Protein AF-A0AAE3IK76-F1 (afdb_monomer_lite)

Foldseek 3Di:
DEWEADPQRETDDPDLAQEAAQDAFADKYFYYNPDDPQFDWKWKWKAPPPPDIDIDTCVVRIDGDHNVNLHDFAKIKIKMFGWHDDPNDTHTDDMYPIDIHGHHYDPDCPDDDDVVNVVVVVVVVVVVVVVVVVVVVVVVVVVVVVVVVVVVVVVVVVVVVVVVVVVVVVVVVVVVVVVVVVVVVVVVVVVVVVVVVVVVVVVVVVVVVVVVVVVVVVVVVVVVVVVVVVVVVVVVVVVVVVVVVVVVVVVVVVVVVVVVVVVVVVVVVVVVVVVVVVVVVVVVVVVVVVVPQPPCNVVVVVVVVVVVVVVVVPDDDPVVVVVVVVVVVPDDDDDDDDDDDD

pLDDT: mean 87.4, std 14.73, range [37.44, 98.69]

Structure (mmCIF, N/CA/C/O backbone):
data_AF-A0AAE3IK76-F1
#
_entry.id   AF-A0AAE3IK76-F1
#
loop_
_atom_site.group_PDB
_atom_site.id
_atom_site.type_symbol
_atom_site.label_atom_id
_atom_site.label_alt_id
_atom_site.label_comp_id
_atom_site.label_asym_id
_atom_site.label_entity_id
_atom_site.label_seq_id
_atom_site.pdbx_PDB_ins_code
_atom_site.Cartn_x
_atom_site.Cartn_y
_atom_site.Cartn_z
_atom_site.occupancy
_atom_site.B_iso_or_equiv
_atom_site.auth_seq_id
_atom_site.auth_comp_id
_atom_site.auth_asym_id
_atom_site.auth_atom_id
_atom_site.pdbx_PDB_model_num
ATOM 1 N N . MET A 1 1 ? 68.542 2.984 -94.164 1.00 90.38 1 MET A N 1
ATOM 2 C CA . MET A 1 1 ? 69.023 3.982 -95.151 1.00 90.38 1 MET A CA 1
ATOM 3 C C . MET A 1 1 ? 70.347 4.507 -94.638 1.00 90.38 1 MET A C 1
ATOM 5 O O . MET A 1 1 ? 70.460 4.657 -93.435 1.00 90.38 1 MET A O 1
ATOM 9 N N . THR A 1 2 ? 71.310 4.791 -95.505 1.00 93.44 2 THR A N 1
ATOM 10 C CA . THR A 1 2 ? 72.560 5.481 -95.146 1.00 93.44 2 THR A CA 1
ATOM 11 C C . THR A 1 2 ? 72.605 6.877 -95.763 1.00 93.44 2 THR A C 1
ATOM 13 O O . THR A 1 2 ? 72.327 7.024 -96.963 1.00 93.44 2 THR A O 1
ATOM 16 N N . ILE A 1 3 ? 72.934 7.865 -94.932 1.00 95.69 3 ILE A N 1
ATOM 17 C CA . ILE A 1 3 ? 73.259 9.251 -95.273 1.00 95.69 3 ILE A CA 1
ATOM 18 C C . ILE A 1 3 ? 74.761 9.412 -95.045 1.00 95.69 3 ILE A C 1
ATOM 20 O O . ILE A 1 3 ? 75.224 9.238 -93.923 1.00 95.69 3 ILE A O 1
ATOM 24 N N . THR A 1 4 ? 75.521 9.745 -96.079 1.00 94.94 4 THR A N 1
ATOM 25 C CA . THR A 1 4 ? 76.975 9.906 -95.977 1.00 94.94 4 THR A CA 1
ATOM 26 C C . THR A 1 4 ? 77.345 11.351 -96.263 1.00 94.94 4 THR A C 1
ATOM 28 O O . THR A 1 4 ? 76.937 11.900 -97.286 1.00 94.94 4 THR A O 1
ATOM 31 N N . LEU A 1 5 ? 78.117 11.967 -95.371 1.00 94.50 5 LEU A N 1
ATOM 32 C CA . LEU A 1 5 ? 78.648 13.312 -95.552 1.00 94.50 5 LEU A CA 1
ATOM 33 C C . LEU A 1 5 ? 80.105 13.233 -96.012 1.00 94.50 5 LEU A C 1
ATOM 35 O O . LEU A 1 5 ? 80.897 12.456 -95.480 1.00 94.50 5 LEU A O 1
ATOM 39 N N . ASN A 1 6 ? 80.454 14.022 -97.027 1.00 90.69 6 ASN A N 1
ATOM 40 C CA . ASN A 1 6 ? 81.841 14.162 -97.468 1.00 90.69 6 ASN A CA 1
ATOM 41 C C . ASN A 1 6 ? 82.580 15.251 -96.660 1.00 90.69 6 ASN A C 1
ATOM 43 O O . ASN A 1 6 ? 82.012 15.902 -95.782 1.00 90.69 6 ASN A O 1
ATOM 47 N N . THR A 1 7 ? 83.850 15.501 -96.986 1.00 84.44 7 THR A N 1
ATOM 48 C CA . THR A 1 7 ? 84.673 16.541 -96.338 1.00 84.44 7 THR A CA 1
ATOM 49 C C . THR A 1 7 ? 84.092 17.953 -96.470 1.00 84.44 7 THR A C 1
ATOM 51 O O . THR A 1 7 ? 84.228 18.772 -95.556 1.00 84.44 7 THR A O 1
ATOM 54 N N . ASP A 1 8 ? 83.382 18.234 -97.561 1.00 86.69 8 ASP A N 1
ATOM 55 C CA . ASP A 1 8 ? 82.679 19.502 -97.786 1.00 86.69 8 ASP A CA 1
ATOM 56 C C . ASP A 1 8 ? 81.328 19.567 -97.055 1.00 86.69 8 ASP A C 1
ATOM 58 O O . ASP A 1 8 ? 80.695 20.621 -97.007 1.00 86.69 8 ASP A O 1
ATOM 62 N N . TYR A 1 9 ? 80.943 18.479 -96.379 1.00 90.44 9 TYR A N 1
ATOM 63 C CA . TYR A 1 9 ? 79.670 18.294 -95.682 1.00 90.44 9 TYR A CA 1
ATOM 64 C C . TYR A 1 9 ? 78.460 18.275 -96.632 1.00 90.44 9 TYR A C 1
ATOM 66 O O . TYR A 1 9 ? 77.319 18.538 -96.236 1.00 90.44 9 TYR A O 1
ATOM 74 N N . ASP A 1 10 ? 78.714 17.939 -97.898 1.00 90.62 10 ASP A N 1
ATOM 75 C CA . ASP A 1 10 ? 77.694 17.601 -98.878 1.00 90.62 10 ASP A CA 1
ATOM 76 C C . ASP A 1 10 ? 77.210 16.164 -98.646 1.00 90.62 10 ASP A C 1
ATOM 78 O O . ASP A 1 10 ? 77.979 15.268 -98.289 1.00 90.62 10 ASP A O 1
ATOM 82 N N . VAL A 1 11 ? 75.907 15.959 -98.845 1.00 94.88 11 VAL A N 1
ATOM 83 C CA . VAL A 1 11 ? 75.211 14.716 -98.500 1.00 94.88 11 VAL A CA 1
ATOM 84 C C . VAL A 1 11 ? 75.045 13.828 -99.728 1.00 94.88 11 VAL A C 1
ATOM 86 O O . VAL A 1 11 ? 74.470 14.241 -100.735 1.00 94.88 11 VAL A O 1
ATOM 89 N N . ALA A 1 12 ? 75.466 12.574 -99.599 1.00 93.06 12 ALA A N 1
ATOM 90 C CA . ALA A 1 12 ? 75.118 11.480 -100.491 1.00 93.06 12 ALA A CA 1
ATOM 91 C C . ALA A 1 12 ? 74.128 10.534 -99.795 1.00 93.06 12 ALA A C 1
ATOM 93 O O . ALA A 1 12 ? 74.275 10.205 -98.619 1.00 93.06 12 ALA A O 1
ATOM 94 N N . LEU A 1 13 ? 73.107 10.088 -100.526 1.00 94.19 13 LEU A N 1
ATOM 95 C CA . LEU A 1 13 ? 72.060 9.212 -100.004 1.00 94.19 13 LEU A CA 1
ATOM 96 C C . LEU A 1 13 ? 72.109 7.854 -100.703 1.00 94.19 13 LEU A C 1
ATOM 98 O O . LEU A 1 13 ? 72.076 7.785 -101.929 1.00 94.19 13 LEU A O 1
ATOM 102 N N . SER A 1 14 ? 72.097 6.769 -99.928 1.00 92.44 14 SER A N 1
ATOM 103 C CA . SER A 1 14 ? 71.918 5.401 -100.460 1.00 92.44 14 SER A CA 1
ATOM 104 C C . SER A 1 14 ? 70.541 5.176 -101.108 1.00 92.44 14 SER A C 1
ATOM 106 O O . SER A 1 14 ? 70.384 4.350 -102.003 1.00 92.44 14 SER A O 1
ATOM 108 N N . THR A 1 15 ? 69.525 5.904 -100.648 1.00 91.38 15 THR A N 1
ATOM 109 C CA . THR A 1 15 ? 68.173 5.971 -101.213 1.00 91.38 15 THR A CA 1
ATOM 110 C C . THR A 1 15 ? 67.541 7.285 -100.774 1.00 91.38 15 THR A C 1
ATOM 112 O O . THR A 1 15 ? 67.930 7.818 -99.745 1.00 91.38 15 THR A O 1
ATOM 115 N N . ALA A 1 16 ? 66.565 7.812 -101.511 1.00 89.81 16 ALA A N 1
ATOM 116 C CA . ALA A 1 16 ? 65.799 8.978 -101.068 1.00 89.81 16 ALA A CA 1
ATOM 117 C C . ALA A 1 16 ? 64.629 8.605 -100.137 1.00 89.81 16 ALA A C 1
ATOM 119 O O . ALA A 1 16 ? 64.027 9.490 -99.544 1.00 89.81 16 ALA A O 1
ATOM 120 N N . LEU A 1 17 ? 64.265 7.323 -100.018 1.00 92.19 17 LEU A N 1
ATOM 121 C CA . LEU A 1 17 ? 63.122 6.883 -99.209 1.00 92.19 17 LEU A CA 1
ATOM 122 C C . LEU A 1 17 ? 63.482 6.832 -97.715 1.00 92.19 17 LEU A C 1
ATOM 124 O O . LEU A 1 17 ? 64.316 6.021 -97.318 1.00 92.19 17 LEU A O 1
ATOM 128 N N . LEU A 1 18 ? 62.814 7.659 -96.909 1.00 90.94 18 LEU A N 1
ATOM 129 C CA . LEU A 1 18 ? 62.949 7.692 -95.449 1.00 90.94 18 LEU A CA 1
ATOM 130 C C . LEU A 1 18 ? 62.117 6.600 -94.759 1.00 90.94 18 LEU A C 1
ATOM 132 O O . LEU A 1 18 ? 62.573 5.990 -93.800 1.00 90.94 18 LEU A O 1
ATOM 136 N N . GLY A 1 19 ? 60.911 6.348 -95.265 1.00 89.75 19 GLY A N 1
ATOM 137 C CA . GLY A 1 19 ? 59.951 5.392 -94.710 1.00 89.75 19 GLY A CA 1
ATOM 138 C C . GLY A 1 19 ? 58.569 5.593 -95.326 1.00 89.75 19 GLY A C 1
ATOM 139 O O . GLY A 1 19 ? 58.417 6.405 -96.247 1.00 89.75 19 GLY A O 1
ATOM 140 N N . TYR A 1 20 ? 57.572 4.869 -94.829 1.00 88.19 20 TYR A N 1
ATOM 141 C CA . TYR A 1 20 ? 56.175 4.980 -95.255 1.00 88.19 20 TYR A CA 1
ATOM 142 C C . TYR A 1 20 ? 55.287 5.589 -94.166 1.00 88.19 20 TYR A C 1
ATOM 144 O O . TYR A 1 20 ? 55.583 5.465 -92.982 1.00 88.19 20 TYR A O 1
ATOM 152 N N . VAL A 1 21 ? 54.192 6.249 -94.561 1.00 85.19 21 VAL A N 1
ATOM 153 C CA . VAL A 1 21 ? 53.284 6.907 -93.604 1.00 85.19 21 VAL A CA 1
ATOM 154 C C . VAL A 1 21 ? 52.808 5.947 -92.508 1.00 85.19 21 VAL A C 1
ATOM 156 O O . VAL A 1 21 ? 52.327 4.860 -92.809 1.00 85.19 21 VAL A O 1
ATOM 159 N N . GLY A 1 22 ? 52.925 6.345 -91.240 1.00 73.62 22 GLY A N 1
ATOM 160 C CA . GLY A 1 22 ? 52.453 5.542 -90.103 1.00 73.62 22 GLY A CA 1
ATOM 161 C C . GLY A 1 22 ? 53.266 4.270 -89.816 1.00 73.62 22 GLY A C 1
ATOM 162 O O . GLY A 1 22 ? 52.822 3.426 -89.038 1.00 73.62 22 GLY A O 1
ATOM 163 N N . GLU A 1 23 ? 54.447 4.104 -90.420 1.00 80.12 23 GLU A N 1
ATOM 164 C CA . GLU A 1 23 ? 55.342 2.979 -90.138 1.00 80.12 23 GLU A CA 1
ATOM 165 C C . GLU A 1 23 ? 55.879 3.076 -88.696 1.00 80.12 23 GLU A C 1
ATOM 167 O O . GLU A 1 23 ? 56.573 4.021 -88.329 1.00 80.12 23 GLU A O 1
ATOM 172 N N . THR A 1 24 ? 55.540 2.092 -87.859 1.00 71.19 24 THR A N 1
ATOM 173 C CA . THR A 1 24 ? 55.927 2.044 -86.435 1.00 71.19 24 THR A CA 1
ATOM 174 C C . THR A 1 24 ? 57.258 1.333 -86.186 1.00 71.19 24 THR A C 1
ATOM 176 O O . THR A 1 24 ? 57.865 1.527 -85.139 1.00 71.19 24 THR A O 1
ATOM 179 N N . ASN A 1 25 ? 57.736 0.551 -87.158 1.00 71.25 25 ASN A N 1
ATOM 180 C CA . ASN A 1 25 ? 59.017 -0.161 -87.126 1.00 71.25 25 ASN A CA 1
ATOM 181 C C . ASN A 1 25 ? 59.883 0.253 -88.321 1.00 71.25 25 ASN A C 1
ATOM 183 O O . ASN A 1 25 ? 60.306 -0.591 -89.115 1.00 71.25 25 ASN A O 1
ATOM 187 N N . ALA A 1 26 ? 60.094 1.562 -88.476 1.00 78.94 26 ALA A N 1
ATOM 188 C CA . ALA A 1 26 ? 60.862 2.087 -89.592 1.00 78.94 26 ALA A CA 1
ATOM 189 C C . ALA A 1 26 ? 62.289 1.525 -89.601 1.00 78.94 26 ALA A C 1
ATOM 191 O O . ALA A 1 26 ? 62.894 1.236 -88.566 1.00 78.94 26 ALA A O 1
ATOM 192 N N . ARG A 1 27 ? 62.856 1.378 -90.799 1.00 83.62 27 ARG A N 1
ATOM 193 C CA . ARG A 1 27 ? 64.260 0.981 -90.935 1.00 83.62 27 ARG A CA 1
ATOM 194 C C . ARG A 1 27 ? 65.159 2.086 -90.368 1.00 83.62 27 ARG A C 1
ATOM 196 O O . ARG A 1 27 ? 64.939 3.249 -90.708 1.00 83.62 27 ARG A O 1
ATOM 203 N N . PRO A 1 28 ? 66.211 1.752 -89.601 1.00 89.06 28 PRO A N 1
ATOM 204 C CA . PRO A 1 28 ? 67.141 2.757 -89.119 1.00 89.06 28 PRO A CA 1
ATOM 205 C C . PRO A 1 28 ? 67.797 3.538 -90.264 1.00 89.06 28 PRO A C 1
ATOM 207 O O . PRO A 1 28 ? 68.113 3.003 -91.340 1.00 89.06 28 PRO A O 1
ATOM 210 N N . VAL A 1 29 ? 68.002 4.820 -90.008 1.00 92.69 29 VAL A N 1
ATOM 211 C CA . VAL A 1 29 ? 68.819 5.738 -90.787 1.00 92.69 29 VAL A CA 1
ATOM 212 C C . VAL A 1 29 ? 70.187 5.801 -90.120 1.00 92.69 29 VAL A C 1
ATOM 214 O O . VAL A 1 29 ? 70.307 6.269 -88.992 1.00 92.69 29 VAL A O 1
ATOM 217 N N . SER A 1 30 ? 71.209 5.315 -90.811 1.00 94.00 30 SER A N 1
ATOM 218 C CA . SER A 1 30 ? 72.610 5.457 -90.420 1.00 94.00 30 SER A CA 1
ATOM 219 C C . SER A 1 30 ? 73.170 6.731 -91.046 1.00 94.00 30 SER A C 1
ATOM 221 O O . SER A 1 30 ? 72.942 6.990 -92.231 1.00 94.00 30 SER A O 1
ATOM 223 N N . VAL A 1 31 ? 73.882 7.533 -90.262 1.00 94.62 31 VAL A N 1
ATOM 224 C CA . VAL A 1 31 ? 74.525 8.770 -90.702 1.00 94.62 31 VAL A CA 1
ATOM 225 C C . VAL A 1 31 ? 76.028 8.631 -90.506 1.00 94.62 31 VAL A C 1
ATOM 227 O O . VAL A 1 31 ? 76.511 8.471 -89.390 1.00 94.62 31 VAL A O 1
ATOM 230 N N . GLU A 1 32 ? 76.763 8.684 -91.608 1.00 93.38 32 GLU A N 1
ATOM 231 C CA . GLU A 1 32 ? 78.205 8.461 -91.664 1.00 93.38 32 GLU A CA 1
ATOM 232 C C . GLU A 1 32 ? 78.925 9.729 -92.137 1.00 93.38 32 GLU A C 1
ATOM 234 O O . GLU A 1 32 ? 78.373 10.527 -92.897 1.00 93.38 32 GLU A O 1
ATOM 239 N N . GLY A 1 33 ? 80.172 9.925 -91.699 1.00 89.12 33 GLY A N 1
ATOM 240 C CA . GLY A 1 33 ? 80.992 11.074 -92.110 1.00 89.12 33 GLY A CA 1
ATOM 241 C C . GLY A 1 33 ? 80.548 12.426 -91.534 1.00 89.12 33 GLY A C 1
ATOM 242 O O . GLY A 1 33 ? 81.013 13.466 -91.988 1.00 89.12 33 GLY A O 1
ATOM 243 N N . MET A 1 34 ? 79.649 12.431 -90.543 1.00 91.19 34 MET A N 1
ATOM 244 C CA . MET A 1 34 ? 79.142 13.655 -89.907 1.00 91.19 34 MET A CA 1
ATOM 245 C C . MET A 1 34 ? 80.132 14.312 -88.937 1.00 91.19 34 MET A C 1
ATOM 247 O O . MET A 1 34 ? 79.900 15.442 -88.526 1.00 91.19 34 MET A O 1
ATOM 251 N N . GLU A 1 35 ? 81.206 13.623 -88.552 1.00 90.06 35 GLU A N 1
ATOM 252 C CA . GLU A 1 35 ? 82.136 14.094 -87.526 1.00 90.06 35 GLU A CA 1
ATOM 253 C C . GLU A 1 35 ? 82.832 15.399 -87.937 1.00 90.06 35 GLU A C 1
ATOM 255 O O . GLU A 1 35 ? 83.484 15.487 -88.978 1.00 90.06 35 GLU A O 1
ATOM 260 N N . ILE A 1 36 ? 82.698 16.420 -87.092 1.00 91.69 36 ILE A N 1
ATOM 261 C CA . ILE A 1 36 ? 83.379 17.707 -87.217 1.00 91.69 36 ILE A CA 1
ATOM 262 C C . ILE A 1 36 ? 84.157 17.952 -85.931 1.00 91.69 36 ILE A C 1
ATOM 264 O O . ILE A 1 36 ? 83.611 17.822 -84.836 1.00 91.69 36 ILE A O 1
ATOM 268 N N . ASP A 1 37 ? 85.427 18.331 -86.070 1.00 89.81 37 ASP A N 1
ATOM 269 C CA . ASP A 1 37 ? 86.277 18.639 -84.922 1.00 89.81 37 ASP A CA 1
ATOM 270 C C . ASP A 1 37 ? 85.637 19.720 -84.032 1.00 89.81 37 ASP A C 1
ATOM 272 O O . ASP A 1 37 ? 85.190 20.771 -84.504 1.00 89.81 37 ASP A O 1
ATOM 276 N N . GLY A 1 38 ? 85.555 19.429 -82.734 1.00 88.19 38 GLY A N 1
ATOM 277 C CA . GLY A 1 38 ? 84.938 20.293 -81.731 1.00 88.19 38 GLY A CA 1
ATOM 278 C C . GLY A 1 38 ? 83.404 20.335 -81.701 1.00 88.19 38 GLY A C 1
ATOM 279 O O . GLY A 1 38 ? 82.878 21.182 -80.979 1.00 88.19 38 GLY A O 1
ATOM 280 N N . ALA A 1 39 ? 82.683 19.490 -82.450 1.00 92.94 39 ALA A N 1
ATOM 281 C CA . ALA A 1 39 ? 81.224 19.370 -82.352 1.00 92.94 39 ALA A CA 1
ATOM 282 C C . ALA A 1 39 ? 80.791 18.353 -81.280 1.00 92.94 39 ALA A C 1
ATOM 284 O O . ALA A 1 39 ? 81.314 17.245 -81.218 1.00 92.94 39 ALA A O 1
ATOM 285 N N . ASP A 1 40 ? 79.781 18.720 -80.487 1.00 91.88 40 ASP A N 1
ATOM 286 C CA . ASP A 1 40 ? 79.243 17.914 -79.379 1.00 91.88 40 ASP A CA 1
ATOM 287 C C . ASP A 1 40 ? 77.873 17.297 -79.699 1.00 91.88 40 ASP A C 1
ATOM 289 O O . ASP A 1 40 ? 77.434 16.365 -79.027 1.00 91.88 40 ASP A O 1
ATOM 293 N N . ARG A 1 41 ? 77.154 17.844 -80.690 1.00 93.75 41 ARG A N 1
ATOM 294 C CA . ARG A 1 41 ? 75.801 17.410 -81.049 1.00 93.75 41 ARG A CA 1
ATOM 295 C C . ARG A 1 41 ? 75.550 17.520 -82.543 1.00 93.75 41 ARG A C 1
ATOM 297 O O . ARG A 1 41 ? 75.852 18.545 -83.155 1.00 93.75 41 ARG A O 1
ATOM 304 N N . TYR A 1 42 ? 74.899 16.508 -83.101 1.00 95.56 42 TYR A N 1
ATOM 305 C CA . TYR A 1 42 ? 74.484 16.481 -84.497 1.00 95.56 42 TYR A CA 1
ATOM 306 C C . TYR A 1 42 ? 72.967 16.387 -84.569 1.00 95.56 42 TYR A C 1
ATOM 308 O O . TYR A 1 42 ? 72.358 15.476 -84.012 1.00 95.56 42 TYR A O 1
ATOM 316 N N . VAL A 1 43 ? 72.350 17.355 -85.241 1.00 95.31 43 VAL A N 1
ATOM 317 C CA . VAL A 1 43 ? 70.893 17.437 -85.369 1.00 95.31 43 VAL A CA 1
ATOM 318 C C . VAL A 1 43 ? 70.522 17.446 -86.839 1.00 95.31 43 VAL A C 1
ATOM 320 O O . VAL A 1 43 ? 71.068 18.236 -87.611 1.00 95.31 43 VAL A O 1
ATOM 323 N N . MET A 1 44 ? 69.578 16.591 -87.217 1.00 95.44 44 MET A N 1
ATOM 324 C CA . MET A 1 44 ? 68.903 16.662 -88.504 1.00 95.44 44 MET A CA 1
ATOM 325 C C . MET A 1 44 ? 67.571 17.383 -88.323 1.00 95.44 44 MET A C 1
ATOM 327 O O . MET A 1 44 ? 66.682 16.898 -87.627 1.00 95.44 44 MET A O 1
ATOM 331 N N . THR A 1 45 ? 67.427 18.535 -88.967 1.00 95.44 45 THR A N 1
ATOM 332 C CA . THR A 1 45 ? 66.143 19.228 -89.064 1.00 95.44 45 THR A CA 1
ATOM 333 C C . THR A 1 45 ? 65.379 18.672 -90.257 1.00 95.44 45 THR A C 1
ATOM 335 O O . THR A 1 45 ? 65.933 18.579 -91.354 1.00 95.44 45 THR A O 1
ATOM 338 N N . ILE A 1 46 ? 64.116 18.312 -90.042 1.00 95.75 46 ILE A N 1
ATOM 339 C CA . ILE A 1 46 ? 63.1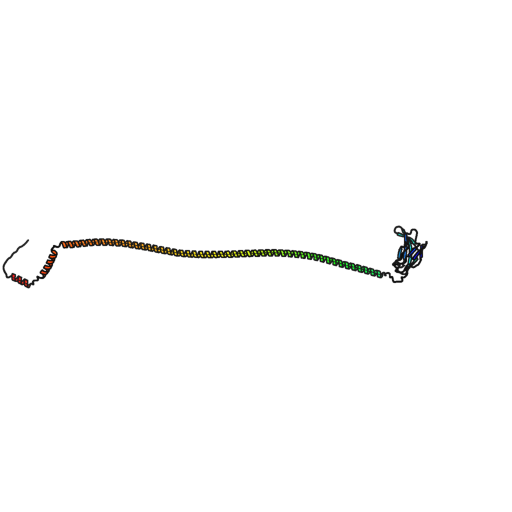76 17.868 -91.070 1.00 95.75 46 ILE A CA 1
ATOM 340 C C . ILE A 1 46 ? 62.064 18.909 -91.165 1.00 95.75 46 ILE A C 1
ATOM 342 O O . ILE A 1 46 ? 61.287 19.081 -90.227 1.00 95.75 46 ILE A O 1
ATOM 346 N N . ASP A 1 47 ? 61.991 19.589 -92.302 1.00 94.12 47 ASP A N 1
ATOM 347 C CA . ASP A 1 47 ? 60.968 20.579 -92.614 1.00 94.12 47 ASP A CA 1
ATOM 348 C C . ASP A 1 47 ? 59.973 20.009 -93.632 1.00 94.12 47 ASP A C 1
ATOM 350 O O . ASP A 1 47 ? 60.349 19.525 -94.708 1.00 94.12 47 ASP A O 1
ATOM 354 N N . TYR A 1 48 ? 58.694 20.062 -93.272 1.00 91.00 48 TYR A N 1
ATOM 355 C CA . TYR A 1 48 ? 57.584 19.548 -94.067 1.00 91.00 48 TYR A CA 1
ATOM 356 C C . TYR A 1 48 ? 56.960 20.618 -94.972 1.00 91.00 48 TYR A C 1
ATOM 358 O O . TYR A 1 48 ? 56.108 20.290 -95.791 1.00 91.00 48 TYR A O 1
ATOM 366 N N . GLY A 1 49 ? 57.364 21.886 -94.842 1.00 86.69 49 GLY A N 1
ATOM 367 C CA . GLY A 1 49 ? 56.867 23.003 -95.648 1.00 86.69 49 GLY A CA 1
ATOM 368 C C . GLY A 1 49 ? 55.482 23.529 -95.252 1.00 86.69 49 GLY A C 1
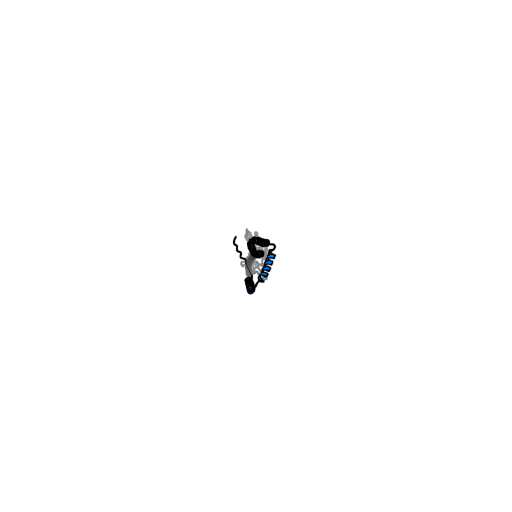ATOM 369 O O . GLY A 1 49 ? 55.042 24.529 -95.811 1.00 86.69 49 GLY A O 1
ATOM 370 N N . ASP A 1 50 ? 54.809 22.906 -94.280 1.00 84.25 50 ASP A N 1
ATOM 371 C CA . ASP A 1 50 ? 53.503 23.312 -93.732 1.00 84.25 50 ASP A CA 1
ATOM 372 C C . ASP A 1 50 ? 53.621 24.083 -92.399 1.00 84.25 50 ASP A C 1
ATOM 374 O O . ASP A 1 50 ? 52.632 24.277 -91.695 1.00 84.25 50 ASP A O 1
ATOM 378 N N . GLY A 1 51 ? 54.833 24.524 -92.048 1.00 84.94 51 GLY A N 1
ATOM 379 C CA . GLY A 1 51 ? 55.139 25.210 -90.789 1.00 84.94 51 GLY A CA 1
ATOM 380 C C . GLY A 1 51 ? 55.518 24.276 -89.636 1.00 84.94 51 GLY A C 1
ATOM 381 O O . GLY A 1 51 ? 55.928 24.765 -88.584 1.00 84.94 51 GLY A O 1
ATOM 382 N N . VAL A 1 52 ? 55.438 22.953 -89.819 1.00 87.81 52 VAL A N 1
ATOM 383 C CA . VAL A 1 52 ? 55.917 21.976 -88.834 1.00 87.81 52 VAL A CA 1
ATOM 384 C C . VAL A 1 52 ? 57.347 21.556 -89.166 1.00 87.81 52 VAL A C 1
ATOM 386 O O . VAL A 1 52 ? 57.641 21.085 -90.267 1.00 87.81 52 VAL A O 1
ATOM 389 N N . GLN A 1 53 ? 58.224 21.668 -88.172 1.00 91.12 53 GLN A N 1
ATOM 390 C CA . GLN A 1 53 ? 59.603 21.199 -88.231 1.00 91.12 53 GLN A CA 1
ATOM 391 C C . GLN A 1 53 ? 59.870 20.231 -87.086 1.00 91.12 53 GLN A C 1
ATOM 393 O O . GLN A 1 53 ? 59.397 20.430 -85.969 1.00 91.12 53 GLN A O 1
ATOM 398 N N . TYR A 1 54 ? 60.664 19.204 -87.366 1.00 92.00 54 TYR A N 1
ATOM 399 C CA . TYR A 1 54 ? 61.170 18.296 -86.348 1.00 92.00 54 TYR A CA 1
ATOM 400 C C . TYR A 1 54 ? 62.686 18.396 -86.278 1.00 92.00 54 TYR A C 1
ATOM 402 O O . TYR A 1 54 ? 63.367 18.400 -87.303 1.00 92.00 54 TYR A O 1
ATOM 410 N N . GLU A 1 55 ? 63.211 18.444 -85.060 1.00 92.00 55 GLU A N 1
ATOM 411 C CA . GLU A 1 55 ? 64.635 18.289 -84.800 1.00 92.00 55 GLU A CA 1
ATOM 412 C C . GLU A 1 55 ? 64.897 16.876 -84.293 1.00 92.00 55 GLU A C 1
ATOM 414 O O . GLU A 1 55 ? 64.339 16.437 -83.287 1.00 92.00 55 GLU A O 1
ATOM 419 N N . VAL A 1 56 ? 65.756 16.164 -85.009 1.00 92.19 56 VAL A N 1
ATOM 420 C CA . VAL A 1 56 ? 66.139 14.797 -84.687 1.00 92.19 56 VAL A CA 1
ATOM 421 C C . VAL A 1 56 ? 67.586 14.790 -84.240 1.00 92.19 56 VAL A C 1
ATOM 423 O O . VAL A 1 56 ? 68.473 15.218 -84.979 1.00 92.19 56 VAL A O 1
ATOM 426 N N . ASP A 1 57 ? 67.831 14.272 -83.042 1.00 92.69 57 ASP A N 1
ATOM 427 C CA . ASP A 1 57 ? 69.188 14.031 -82.573 1.00 92.69 57 ASP A CA 1
ATOM 428 C C . ASP A 1 57 ? 69.775 12.804 -83.276 1.00 92.69 57 ASP A C 1
ATOM 430 O O . ASP A 1 57 ? 69.249 11.696 -83.160 1.00 92.69 57 ASP A O 1
ATOM 434 N N . ILE A 1 58 ? 70.855 13.016 -84.022 1.00 93.94 58 ILE A N 1
ATOM 435 C CA . ILE A 1 58 ? 71.576 11.974 -84.760 1.00 93.94 58 ILE A CA 1
ATOM 436 C C . ILE A 1 58 ? 73.006 11.805 -84.241 1.00 93.94 58 ILE A C 1
ATOM 438 O O . ILE A 1 58 ? 73.826 11.178 -84.903 1.00 93.94 58 ILE A O 1
ATOM 442 N N . THR A 1 59 ? 73.317 12.334 -83.053 1.00 93.31 59 THR A N 1
ATOM 443 C CA . THR A 1 59 ? 74.677 12.322 -82.487 1.00 93.31 59 THR A CA 1
ATOM 444 C C . THR A 1 59 ? 75.256 10.909 -82.367 1.00 93.31 59 THR A C 1
ATOM 446 O O . THR A 1 59 ? 76.452 10.720 -82.551 1.00 93.31 59 THR A O 1
ATOM 449 N N . GLY A 1 60 ? 74.407 9.900 -82.143 1.00 90.50 60 GLY A N 1
ATOM 450 C CA . GLY A 1 60 ? 74.804 8.488 -82.088 1.00 90.50 60 GLY A CA 1
ATOM 451 C C . GLY A 1 60 ? 75.058 7.816 -83.446 1.00 90.50 60 GLY A C 1
ATOM 452 O O . GLY A 1 60 ? 75.273 6.609 -83.477 1.00 90.50 60 GLY A O 1
ATOM 453 N N . GLY A 1 61 ? 74.974 8.542 -84.566 1.00 90.75 61 GLY A N 1
ATOM 454 C CA . GLY A 1 61 ? 75.234 8.023 -85.919 1.00 90.75 61 GLY A CA 1
ATOM 455 C C . GLY A 1 61 ? 74.145 7.104 -86.473 1.00 90.75 61 GLY A C 1
ATOM 456 O O . GLY A 1 61 ? 74.207 6.683 -87.625 1.00 90.75 61 GLY A O 1
ATOM 457 N N . GLN A 1 62 ? 73.113 6.808 -85.687 1.00 91.44 62 GLN A N 1
ATOM 458 C CA . GLN A 1 62 ? 71.962 6.036 -86.120 1.00 91.44 62 GLN A CA 1
ATOM 459 C C . GLN A 1 62 ? 70.696 6.564 -85.450 1.00 91.44 62 GLN A C 1
ATOM 461 O O . GLN A 1 62 ? 70.684 6.852 -84.255 1.00 91.44 62 GLN A O 1
ATOM 466 N N . TRP A 1 63 ? 69.614 6.658 -86.217 1.00 92.00 63 TRP A N 1
ATOM 467 C CA . TRP A 1 63 ? 68.301 7.057 -85.725 1.00 92.00 63 TRP A CA 1
ATOM 468 C C . TRP A 1 63 ? 67.197 6.300 -86.463 1.00 92.00 63 TRP A C 1
ATOM 470 O O . TRP A 1 63 ? 67.306 6.032 -87.655 1.00 92.00 63 TRP A O 1
ATOM 480 N N . THR A 1 64 ? 66.115 5.965 -85.766 1.00 91.06 64 THR A N 1
ATOM 481 C CA . THR A 1 64 ? 64.953 5.293 -86.355 1.00 91.06 64 THR A CA 1
ATOM 482 C C . THR A 1 64 ? 63.776 6.269 -86.441 1.00 91.06 64 THR A C 1
ATOM 484 O O . THR A 1 64 ? 63.356 6.773 -85.397 1.00 91.06 64 THR A O 1
ATOM 487 N N . PRO A 1 65 ? 63.216 6.532 -87.639 1.00 89.69 65 PRO A N 1
ATOM 488 C CA . PRO A 1 65 ? 62.026 7.365 -87.788 1.00 89.69 65 PRO A CA 1
ATOM 489 C C . PRO A 1 65 ? 60.833 6.841 -86.986 1.00 89.69 65 PRO A C 1
ATOM 491 O O . PRO A 1 65 ? 60.532 5.651 -87.018 1.00 89.69 65 PRO A O 1
ATOM 494 N N . THR A 1 66 ? 60.140 7.735 -86.283 1.00 87.12 66 THR A N 1
ATOM 495 C CA . THR A 1 66 ? 58.885 7.424 -85.585 1.00 87.12 66 THR A CA 1
ATOM 496 C C . THR A 1 66 ? 57.675 7.727 -86.470 1.00 87.12 66 THR A C 1
ATOM 498 O O . THR A 1 66 ? 57.784 8.443 -87.469 1.00 87.12 66 THR A O 1
ATOM 501 N N . ALA A 1 67 ? 56.499 7.222 -86.084 1.00 80.38 67 ALA A N 1
ATOM 502 C CA . ALA A 1 67 ? 55.249 7.464 -86.807 1.00 80.38 67 ALA A CA 1
ATOM 503 C C . ALA A 1 67 ? 54.925 8.966 -86.958 1.00 80.38 67 ALA A C 1
ATOM 505 O O . ALA A 1 67 ? 54.444 9.379 -88.010 1.00 80.38 67 ALA A O 1
ATOM 506 N N . ASP A 1 68 ? 55.271 9.791 -85.963 1.00 81.94 68 ASP A N 1
ATOM 507 C CA . ASP A 1 68 ? 55.078 11.250 -86.007 1.00 81.94 68 ASP A CA 1
ATOM 508 C C . ASP A 1 68 ? 55.954 11.930 -87.071 1.00 81.94 68 ASP A C 1
ATOM 510 O O . ASP A 1 68 ? 55.572 12.938 -87.664 1.00 81.94 68 ASP A O 1
ATOM 514 N N . ILE A 1 69 ? 57.129 11.361 -87.349 1.00 87.00 69 ILE A N 1
ATOM 515 C CA . ILE A 1 69 ? 58.021 11.827 -88.412 1.00 87.00 69 ILE A CA 1
ATOM 516 C C . ILE A 1 69 ? 57.520 11.313 -89.767 1.00 87.00 69 ILE A C 1
ATOM 518 O O . ILE A 1 69 ? 57.516 12.021 -90.773 1.00 87.00 69 ILE A O 1
ATOM 522 N N . LEU A 1 70 ? 56.993 10.097 -89.816 1.00 87.81 70 LEU A N 1
ATOM 523 C CA . LEU A 1 70 ? 56.375 9.535 -91.013 1.00 87.81 70 LEU A CA 1
ATOM 524 C C . LEU A 1 70 ? 54.886 9.925 -91.111 1.00 87.81 70 LEU A C 1
ATOM 526 O O . LEU A 1 70 ? 54.034 9.089 -91.397 1.00 87.81 70 LEU A O 1
ATOM 530 N N . ARG A 1 71 ? 54.558 11.202 -90.869 1.00 83.44 71 ARG A N 1
ATOM 531 C CA . ARG A 1 71 ? 53.164 11.668 -90.732 1.00 83.44 71 ARG A CA 1
ATOM 532 C C . ARG A 1 71 ? 52.391 11.873 -92.032 1.00 83.44 71 ARG A C 1
ATOM 534 O O . ARG A 1 71 ? 51.165 11.847 -92.026 1.00 83.44 71 ARG A O 1
ATOM 541 N N . SER A 1 72 ? 53.072 12.122 -93.147 1.00 84.06 72 SER A N 1
ATOM 542 C CA . SER A 1 72 ? 52.407 12.385 -94.427 1.00 84.06 72 SER A CA 1
ATOM 543 C C . SER A 1 72 ? 53.289 12.031 -95.618 1.00 84.06 72 SER A C 1
ATOM 545 O O . SER A 1 72 ? 54.510 12.181 -95.581 1.00 84.06 72 SER A O 1
ATOM 547 N N . ALA A 1 73 ? 52.660 11.524 -96.681 1.00 86.12 73 ALA A N 1
ATOM 548 C CA . ALA A 1 73 ? 53.349 11.084 -97.886 1.00 86.12 73 ALA A CA 1
ATOM 549 C C . ALA A 1 73 ? 53.767 12.304 -98.711 1.00 86.12 73 ALA A C 1
ATOM 551 O O . ALA A 1 73 ? 52.952 12.895 -99.416 1.00 86.12 73 ALA A O 1
ATOM 552 N N . GLN A 1 74 ? 55.032 12.699 -98.600 1.00 89.31 74 GLN A N 1
ATOM 553 C CA . GLN A 1 74 ? 55.580 13.856 -99.299 1.00 89.31 74 GLN A CA 1
ATOM 554 C C . GLN A 1 74 ? 57.111 13.826 -99.352 1.00 89.31 74 GLN A C 1
ATOM 556 O O . GLN A 1 74 ? 57.762 12.951 -98.780 1.00 89.31 74 GLN A O 1
ATOM 561 N N . THR A 1 75 ? 57.694 14.792 -100.061 1.00 92.94 75 THR A N 1
ATOM 562 C CA . THR A 1 75 ? 59.136 15.055 -100.008 1.00 92.94 75 THR A CA 1
ATOM 563 C C . THR A 1 75 ? 59.401 16.124 -98.957 1.00 92.94 75 THR A C 1
ATOM 565 O O . THR A 1 75 ? 58.907 17.238 -99.093 1.00 92.94 75 THR A O 1
ATOM 568 N N . VAL A 1 76 ? 60.190 15.791 -97.942 1.00 94.00 76 VAL A N 1
ATOM 569 C CA . VAL A 1 76 ? 60.601 16.700 -96.868 1.00 94.00 76 VAL A CA 1
ATOM 570 C C . VAL A 1 76 ? 61.992 17.264 -97.146 1.00 94.00 76 VAL A C 1
ATOM 572 O O . VAL A 1 76 ? 62.831 16.615 -97.785 1.00 94.00 76 VAL A O 1
ATOM 575 N N . SER A 1 77 ? 62.232 18.488 -96.683 1.00 96.44 77 SER A N 1
ATOM 576 C CA . SER A 1 77 ? 63.542 19.133 -96.772 1.00 96.44 77 SER A CA 1
ATOM 577 C C . SER A 1 77 ? 64.325 18.861 -95.498 1.00 96.44 77 SER A C 1
ATOM 579 O O . SER A 1 77 ? 63.826 19.087 -94.400 1.00 96.44 77 SER A O 1
ATOM 581 N N . CYS A 1 78 ? 65.553 18.377 -95.643 1.00 96.12 78 CYS A N 1
ATOM 582 C CA . CYS A 1 78 ? 66.401 17.998 -94.525 1.00 96.12 78 CYS A CA 1
ATOM 583 C C . CYS A 1 78 ? 67.712 18.781 -94.541 1.00 96.12 78 CYS A C 1
ATOM 585 O O . CYS A 1 78 ? 68.290 19.040 -95.601 1.00 96.12 78 CYS A O 1
ATOM 587 N N . GLN A 1 79 ? 68.198 19.130 -93.354 1.00 96.56 79 GLN A N 1
ATOM 588 C CA . GLN A 1 79 ? 69.507 19.741 -93.169 1.00 96.56 79 GLN A CA 1
ATOM 589 C C . GLN A 1 79 ? 70.150 19.202 -91.896 1.00 96.56 79 GLN A C 1
ATOM 591 O O . GLN A 1 79 ? 69.507 19.140 -90.851 1.00 96.56 79 GLN A O 1
ATOM 596 N N . ILE A 1 80 ? 71.419 18.813 -91.991 1.00 96.50 80 ILE A N 1
ATOM 597 C CA . ILE A 1 80 ? 72.192 18.323 -90.852 1.00 96.50 80 ILE A CA 1
ATOM 598 C C . ILE A 1 80 ? 73.092 19.442 -90.347 1.00 96.50 80 ILE A C 1
ATOM 600 O O . ILE A 1 80 ? 73.802 20.081 -91.125 1.00 96.50 80 ILE A O 1
ATOM 604 N N . CYS A 1 81 ? 73.083 19.650 -89.036 1.00 95.62 81 CYS A N 1
ATOM 605 C CA . CYS A 1 81 ? 73.862 20.663 -88.342 1.00 95.62 81 CYS A CA 1
ATOM 606 C C . CYS A 1 81 ? 74.769 20.004 -87.300 1.00 95.62 81 CYS A C 1
ATOM 608 O O . CYS A 1 81 ? 74.277 19.326 -86.399 1.00 95.62 81 CYS A O 1
ATOM 610 N N . ALA A 1 82 ? 76.075 20.253 -87.400 1.00 95.31 82 ALA A N 1
ATOM 611 C CA . ALA A 1 82 ? 77.044 19.986 -86.343 1.00 95.31 82 ALA A CA 1
ATOM 612 C C . ALA A 1 82 ? 77.086 21.195 -85.406 1.00 95.31 82 ALA A C 1
ATOM 614 O O . ALA A 1 82 ? 77.334 22.320 -85.856 1.00 95.31 82 ALA A O 1
ATOM 615 N N . LYS A 1 83 ? 76.821 20.983 -84.118 1.00 94.31 83 LYS A N 1
ATOM 616 C CA . LYS A 1 83 ? 76.764 22.034 -83.100 1.00 94.31 83 LYS A CA 1
ATOM 617 C C . LYS A 1 83 ? 77.750 21.743 -81.964 1.00 94.31 83 LYS A C 1
ATOM 619 O O . LYS A 1 83 ? 77.919 20.594 -81.566 1.00 94.31 83 LYS A O 1
ATOM 624 N N . LYS A 1 84 ? 78.369 22.790 -81.422 1.00 94.00 84 LYS A N 1
ATOM 625 C CA . LYS A 1 84 ? 79.232 22.754 -80.230 1.00 94.00 84 LYS A CA 1
ATOM 626 C C . LYS A 1 84 ? 78.489 23.321 -79.032 1.00 94.00 84 LYS A C 1
ATOM 628 O O . LYS A 1 84 ? 77.828 24.347 -79.168 1.00 94.00 84 LYS A O 1
ATOM 633 N N . LEU A 1 85 ? 78.606 22.695 -77.871 1.00 90.94 85 LEU A N 1
ATOM 634 C CA . LEU A 1 85 ? 78.117 23.245 -76.618 1.00 90.94 85 LEU A CA 1
ATOM 635 C C . LEU A 1 85 ? 79.102 24.314 -76.130 1.00 90.94 85 LEU A C 1
ATOM 637 O O . LEU A 1 85 ? 80.264 24.037 -75.835 1.00 90.94 85 LEU A O 1
ATOM 641 N N . SER A 1 86 ? 78.641 25.558 -76.055 1.00 88.81 86 SER A N 1
ATOM 642 C CA . SER A 1 86 ? 79.417 26.686 -75.548 1.00 88.81 86 SER A CA 1
ATOM 643 C C . SER A 1 86 ? 78.627 27.363 -74.432 1.00 88.81 86 SER A C 1
ATOM 645 O O . SER A 1 86 ? 77.643 28.057 -74.679 1.00 88.81 86 SER A O 1
ATOM 647 N N . GLY A 1 87 ? 79.040 27.145 -73.182 1.00 86.50 87 GLY A N 1
ATOM 648 C CA . GLY A 1 87 ? 78.257 27.557 -72.016 1.00 86.50 87 GLY A CA 1
ATOM 649 C C . GLY A 1 87 ? 76.999 26.696 -71.865 1.00 86.50 87 GLY A C 1
ATOM 650 O O . GLY A 1 87 ? 77.111 25.492 -71.655 1.00 86.50 87 GLY A O 1
ATOM 651 N N . GLN A 1 88 ? 75.816 27.310 -71.968 1.00 84.06 88 GLN A N 1
ATOM 652 C CA . GLN A 1 88 ? 74.513 26.625 -71.916 1.00 84.06 88 GLN A CA 1
ATOM 653 C C . GLN A 1 88 ? 73.810 26.544 -73.282 1.00 84.06 88 GLN A C 1
ATOM 655 O O . GLN A 1 88 ? 72.684 26.057 -73.359 1.00 84.06 88 GLN A O 1
ATOM 660 N N . GLU A 1 89 ? 74.458 26.995 -74.359 1.00 86.31 89 GLU A N 1
ATOM 661 C CA . GLU A 1 89 ? 73.861 27.041 -75.695 1.00 86.31 89 GLU A CA 1
ATOM 662 C C . GLU A 1 89 ? 74.674 26.247 -76.719 1.00 86.31 89 GLU A C 1
ATOM 664 O O . GLU A 1 89 ? 75.900 26.143 -76.646 1.00 86.31 89 GLU A O 1
ATOM 669 N N . TYR A 1 90 ? 73.970 25.694 -77.707 1.00 89.38 90 TYR A N 1
ATOM 670 C CA . TYR A 1 90 ? 74.580 25.009 -78.839 1.00 89.38 90 TYR A CA 1
ATOM 671 C C . TYR A 1 90 ? 74.823 25.990 -79.990 1.00 89.38 90 TYR A C 1
ATOM 673 O O . TYR A 1 90 ? 73.875 26.466 -80.615 1.00 89.38 90 TYR A O 1
ATOM 681 N N . ILE A 1 91 ? 76.092 26.238 -80.318 1.00 91.75 91 ILE A N 1
ATOM 682 C CA . ILE A 1 91 ? 76.507 27.070 -81.455 1.00 91.75 91 ILE A CA 1
ATOM 683 C C . ILE A 1 91 ? 76.718 26.211 -82.708 1.00 91.75 91 ILE A C 1
ATOM 685 O O . ILE A 1 91 ? 77.248 25.104 -82.631 1.00 91.75 91 ILE A O 1
ATOM 689 N N . LEU A 1 92 ? 76.311 26.705 -83.879 1.00 93.44 92 LEU A N 1
ATOM 690 C CA . LEU A 1 92 ? 76.481 25.999 -85.153 1.00 93.44 92 LEU A CA 1
ATOM 691 C C . LEU A 1 92 ? 77.947 26.041 -85.608 1.00 93.44 92 LEU A C 1
ATOM 693 O O . LEU A 1 92 ? 78.500 27.123 -85.785 1.00 93.44 92 LEU A O 1
ATOM 697 N N . LEU A 1 93 ? 78.543 24.876 -85.867 1.00 93.44 93 LEU A N 1
ATOM 698 C CA . LEU A 1 93 ? 79.884 24.762 -86.446 1.00 93.44 93 LEU A CA 1
ATOM 699 C C . LEU A 1 93 ? 79.844 24.560 -87.960 1.00 93.44 93 LEU A C 1
ATOM 701 O O . LEU A 1 93 ? 80.527 25.260 -88.704 1.00 93.44 93 LEU A O 1
ATOM 705 N N . LYS A 1 94 ? 79.033 23.609 -88.430 1.00 93.12 94 LYS A N 1
ATOM 706 C CA . LYS A 1 94 ? 78.900 23.300 -89.859 1.00 93.12 94 LYS A CA 1
ATOM 707 C C . LYS A 1 94 ? 77.485 22.832 -90.169 1.00 93.12 94 LYS A C 1
ATOM 709 O O . LYS A 1 94 ? 76.833 22.218 -89.326 1.00 93.12 94 LYS A O 1
ATOM 714 N N . LYS A 1 95 ? 77.007 23.122 -91.378 1.00 94.38 95 LYS A N 1
ATOM 715 C CA . LYS A 1 95 ? 75.697 22.677 -91.866 1.00 94.38 95 LYS A CA 1
ATOM 716 C C . LYS A 1 95 ? 75.817 22.065 -93.247 1.00 94.38 95 LYS A C 1
ATOM 718 O O . LYS A 1 95 ? 76.614 22.538 -94.057 1.00 94.38 95 LYS A O 1
ATOM 723 N N . SER A 1 96 ? 75.019 21.040 -93.513 1.00 95.81 96 SER A N 1
ATOM 724 C CA . SER A 1 96 ? 74.957 20.438 -94.840 1.00 95.81 96 SER A CA 1
ATOM 725 C C . SER A 1 96 ? 74.223 21.372 -95.796 1.00 95.81 96 SER A C 1
ATOM 727 O O . SER A 1 96 ? 73.447 22.244 -95.378 1.00 95.81 96 SER A O 1
ATOM 729 N N . ARG A 1 97 ? 74.388 21.159 -97.103 1.00 94.00 97 ARG A N 1
ATOM 730 C CA . ARG A 1 97 ? 73.373 21.640 -98.049 1.00 94.00 97 ARG A CA 1
ATOM 731 C C . ARG A 1 97 ? 72.031 20.981 -97.732 1.00 94.00 97 ARG A C 1
ATOM 733 O O . ARG A 1 97 ? 71.984 19.900 -97.140 1.00 94.00 97 ARG A O 1
ATOM 740 N N . ILE A 1 98 ? 70.943 21.645 -98.115 1.00 94.06 98 ILE A N 1
ATOM 741 C CA . ILE A 1 98 ? 69.610 21.053 -98.002 1.00 94.06 98 ILE A CA 1
ATOM 742 C C . ILE A 1 98 ? 69.542 19.871 -98.962 1.00 94.06 98 ILE A C 1
ATOM 744 O O . ILE A 1 98 ? 69.823 20.008 -100.154 1.00 94.06 98 ILE A O 1
ATOM 748 N N . PHE A 1 99 ? 69.146 18.724 -98.433 1.00 95.19 99 PHE A N 1
ATOM 749 C CA . PHE A 1 99 ? 68.861 17.524 -99.202 1.00 95.19 99 PHE A CA 1
ATOM 750 C C . PHE A 1 99 ? 67.404 17.126 -98.985 1.00 95.19 99 PHE A C 1
ATOM 752 O O . PHE A 1 99 ? 66.716 17.652 -98.112 1.00 95.19 99 PHE A O 1
ATOM 759 N N . ARG A 1 100 ? 66.898 16.236 -99.835 1.00 95.81 100 ARG A N 1
ATOM 760 C CA . ARG A 1 100 ? 65.486 15.858 -99.835 1.00 95.81 100 ARG A CA 1
ATOM 761 C C . ARG A 1 100 ? 65.340 14.390 -99.515 1.00 95.81 100 ARG A C 1
ATOM 763 O O . ARG A 1 100 ? 65.963 13.556 -100.170 1.00 95.81 100 ARG A O 1
ATOM 770 N N . LEU A 1 101 ? 64.478 14.100 -98.552 1.00 94.62 101 LEU A N 1
ATOM 771 C CA . LEU A 1 101 ? 64.040 12.748 -98.249 1.00 94.62 101 LEU A CA 1
ATOM 772 C C . LEU A 1 101 ? 62.563 12.610 -98.614 1.00 94.62 101 LEU A C 1
ATOM 774 O O . LEU A 1 101 ? 61.790 13.558 -98.525 1.00 94.62 101 LEU A O 1
ATOM 778 N N . ARG A 1 102 ? 62.159 11.425 -99.054 1.00 93.56 102 ARG A N 1
ATOM 779 C CA . ARG A 1 102 ? 60.789 11.106 -99.445 1.00 93.56 102 ARG A CA 1
ATOM 780 C C . ARG A 1 102 ? 60.169 10.182 -98.413 1.00 93.56 102 ARG A C 1
ATOM 782 O O . ARG A 1 102 ? 60.711 9.112 -98.146 1.00 93.56 102 ARG A O 1
ATOM 789 N N . ILE A 1 103 ? 58.996 10.553 -97.926 1.00 91.62 103 ILE A N 1
ATOM 790 C CA . ILE A 1 103 ? 58.101 9.677 -97.177 1.00 91.62 103 ILE A CA 1
ATOM 791 C C . ILE A 1 103 ? 57.099 9.103 -98.181 1.00 91.62 103 ILE A C 1
ATOM 793 O O . ILE A 1 103 ? 56.399 9.841 -98.875 1.00 91.62 103 ILE A O 1
ATOM 797 N N . GLY A 1 104 ? 57.087 7.781 -98.330 1.00 86.94 104 GLY A N 1
ATOM 798 C CA . GLY A 1 104 ? 56.174 7.083 -99.231 1.00 86.94 104 GLY A CA 1
ATOM 799 C C . GLY A 1 104 ? 54.769 6.957 -98.643 1.00 86.94 104 GLY A C 1
ATOM 800 O O . GLY A 1 104 ? 54.597 6.916 -97.429 1.00 86.94 104 GLY A O 1
ATOM 801 N N . ALA A 1 105 ? 53.756 6.836 -99.500 1.00 82.31 105 ALA A N 1
ATOM 802 C CA . ALA A 1 105 ? 52.423 6.429 -99.059 1.00 82.31 105 ALA A CA 1
ATOM 803 C C . ALA A 1 105 ? 52.456 4.966 -98.600 1.00 82.31 105 ALA A C 1
ATOM 805 O O . ALA A 1 105 ? 52.975 4.111 -99.322 1.00 82.31 105 ALA A O 1
ATOM 806 N N . ALA A 1 106 ? 51.934 4.679 -97.408 1.00 77.06 106 ALA A N 1
ATOM 807 C CA . ALA A 1 106 ? 51.811 3.305 -96.941 1.00 77.06 106 ALA A CA 1
ATOM 808 C C . ALA A 1 106 ? 50.821 2.514 -97.803 1.00 77.06 106 ALA A C 1
ATOM 810 O O . ALA A 1 106 ? 49.823 3.046 -98.289 1.00 77.06 106 ALA A O 1
ATOM 811 N N . ILE A 1 107 ? 51.101 1.223 -97.986 1.00 67.00 107 ILE A N 1
ATOM 812 C CA . ILE A 1 107 ? 50.167 0.276 -98.598 1.00 67.00 107 ILE A CA 1
ATOM 813 C C . ILE A 1 107 ? 49.290 -0.258 -97.455 1.00 67.00 107 ILE A C 1
ATOM 815 O O . ILE A 1 107 ? 49.554 -1.325 -96.908 1.00 67.00 107 ILE A O 1
ATOM 819 N N . GLY A 1 108 ? 48.314 0.548 -97.027 1.00 62.59 108 GLY A N 1
ATOM 820 C CA . GLY A 1 108 ? 47.386 0.239 -95.931 1.00 62.59 108 GLY A CA 1
ATOM 821 C C . GLY A 1 108 ? 46.968 1.480 -95.132 1.00 62.59 108 GLY A C 1
ATOM 822 O O . GLY A 1 108 ? 47.783 2.371 -94.902 1.00 62.59 108 GLY A O 1
ATOM 823 N N . ASP A 1 109 ? 45.700 1.527 -94.715 1.00 55.50 109 ASP A N 1
ATOM 824 C CA . ASP A 1 109 ? 45.066 2.620 -93.955 1.00 55.50 109 ASP A CA 1
ATOM 825 C C . ASP A 1 109 ? 45.514 2.629 -92.477 1.00 55.50 109 ASP A C 1
ATOM 827 O O . ASP A 1 109 ? 44.722 2.449 -91.551 1.00 55.50 109 ASP A O 1
ATOM 831 N N . THR A 1 110 ? 46.805 2.826 -92.206 1.00 56.12 110 THR A N 1
ATOM 832 C CA . THR A 1 110 ? 47.249 3.150 -90.839 1.00 56.12 110 THR A CA 1
ATOM 833 C C . THR A 1 110 ? 47.020 4.644 -90.611 1.00 56.12 110 THR A C 1
ATOM 835 O O . THR A 1 110 ? 47.934 5.460 -90.717 1.00 56.12 110 THR A O 1
ATOM 838 N N . ALA A 1 111 ? 45.757 5.018 -90.388 1.00 56.72 111 ALA A N 1
ATOM 839 C CA . ALA A 1 111 ? 45.345 6.405 -90.225 1.00 56.72 111 ALA A CA 1
ATOM 840 C C . ALA A 1 111 ? 45.885 6.987 -88.909 1.00 56.72 111 ALA A C 1
ATOM 842 O O . ALA A 1 111 ? 45.489 6.575 -87.818 1.00 56.72 111 ALA A O 1
ATOM 843 N N . ILE A 1 112 ? 46.762 7.985 -89.012 1.00 59.34 112 ILE A N 1
ATOM 844 C CA . ILE A 1 112 ? 47.065 8.881 -87.892 1.00 59.34 112 ILE A CA 1
ATOM 845 C C . ILE A 1 112 ? 45.775 9.671 -87.606 1.00 59.34 112 ILE A C 1
ATOM 847 O O . ILE A 1 112 ? 45.221 10.245 -88.551 1.00 59.34 112 ILE A O 1
ATOM 851 N N . PRO A 1 113 ? 45.252 9.682 -86.361 1.00 61.59 113 PRO A N 1
ATOM 852 C CA . PRO A 1 113 ? 43.995 10.353 -86.048 1.00 61.59 113 PRO A CA 1
ATOM 853 C C . PRO A 1 113 ? 44.038 11.810 -86.500 1.00 61.59 113 PRO A C 1
ATOM 855 O O . PRO A 1 113 ? 45.001 12.527 -86.226 1.00 61.59 113 PRO A O 1
ATOM 858 N N . SER A 1 114 ? 42.998 12.259 -87.200 1.00 58.91 114 SER A N 1
ATOM 859 C CA . SER A 1 114 ? 42.927 13.658 -87.609 1.00 58.91 114 SER A CA 1
ATOM 860 C C . SER A 1 114 ? 42.799 14.563 -86.373 1.00 58.91 114 SER A C 1
ATOM 862 O O . SER A 1 114 ? 42.257 14.130 -85.349 1.00 58.91 114 SER A O 1
ATOM 864 N N . PRO A 1 115 ? 43.221 15.838 -86.450 1.00 67.19 115 PRO A N 1
ATOM 865 C CA . PRO A 1 115 ? 43.041 16.800 -85.361 1.00 67.19 115 PRO A CA 1
ATOM 866 C C . PRO A 1 115 ? 41.603 16.867 -84.819 1.00 67.19 115 PRO A C 1
ATOM 868 O O . PRO A 1 115 ? 41.402 17.089 -83.632 1.00 67.19 115 PRO A O 1
ATOM 871 N N . VAL A 1 116 ? 40.598 16.606 -85.663 1.00 64.75 116 VAL A N 1
ATOM 872 C CA . VAL A 1 116 ? 39.180 16.561 -85.266 1.00 64.75 116 VAL A CA 1
ATOM 873 C C . VAL A 1 116 ? 38.879 15.390 -84.327 1.00 64.75 116 VAL A 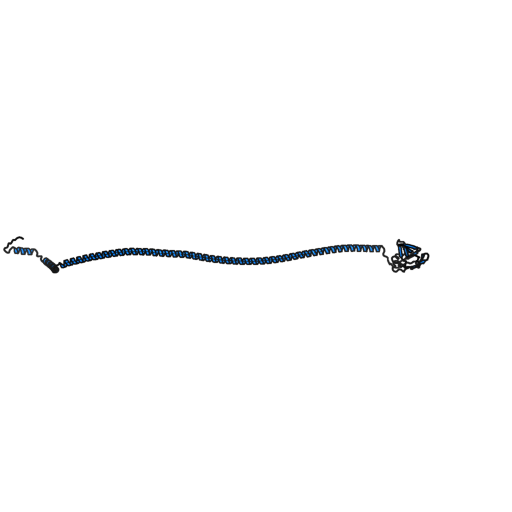C 1
ATOM 875 O O . VAL A 1 116 ? 38.161 15.568 -83.350 1.00 64.75 116 VAL A O 1
ATOM 878 N N . VAL A 1 117 ? 39.464 14.214 -84.570 1.00 71.81 117 VAL A N 1
ATOM 879 C CA . VAL A 1 117 ? 39.314 13.041 -83.688 1.00 71.81 117 VAL A CA 1
ATOM 880 C C . VAL A 1 117 ? 40.014 13.276 -82.346 1.00 71.81 117 VAL A C 1
ATOM 882 O O . VAL A 1 117 ? 39.508 12.863 -81.305 1.00 71.81 117 VAL A O 1
ATOM 885 N N . ALA A 1 118 ? 41.150 13.981 -82.350 1.00 73.38 118 ALA A N 1
ATOM 886 C CA . ALA A 1 118 ? 41.834 14.373 -81.119 1.00 73.38 118 ALA A CA 1
ATOM 887 C C . ALA A 1 118 ? 41.022 15.395 -80.296 1.00 73.38 118 ALA A C 1
ATOM 889 O O . ALA A 1 118 ? 40.986 15.289 -79.071 1.00 73.38 118 ALA A O 1
ATOM 890 N N . MET A 1 119 ? 40.333 16.339 -80.951 1.00 74.75 119 MET A N 1
ATOM 891 C CA . MET A 1 119 ? 39.417 17.271 -80.277 1.00 74.75 119 MET A CA 1
ATOM 892 C C . MET A 1 119 ? 38.203 16.551 -79.668 1.00 74.75 119 MET A C 1
ATOM 894 O O . MET A 1 119 ? 37.906 16.794 -78.504 1.00 74.75 119 MET A O 1
ATOM 898 N N . ASP A 1 120 ? 37.570 15.602 -80.375 1.00 83.06 120 ASP A N 1
ATOM 899 C CA . ASP A 1 120 ? 36.460 14.795 -79.820 1.00 83.06 120 ASP A CA 1
ATOM 900 C C . ASP A 1 120 ? 36.896 13.988 -78.584 1.00 83.06 120 ASP A C 1
ATOM 902 O O . ASP A 1 120 ? 36.174 13.899 -77.589 1.00 83.06 120 ASP A O 1
ATOM 906 N N . ALA A 1 121 ? 38.112 13.433 -78.604 1.00 82.69 121 ALA A N 1
ATOM 907 C CA . ALA A 1 121 ? 38.670 12.743 -77.445 1.00 82.69 121 ALA A CA 1
ATOM 908 C C . ALA A 1 121 ? 38.868 13.688 -76.246 1.00 82.69 121 ALA A C 1
ATOM 910 O O . ALA A 1 121 ? 38.596 13.297 -75.108 1.00 82.69 121 ALA A O 1
ATOM 911 N N . LEU A 1 122 ? 39.305 14.926 -76.490 1.00 87.06 122 LEU A N 1
ATOM 912 C CA . LEU A 1 122 ? 39.480 15.929 -75.441 1.00 87.06 122 LEU A CA 1
ATOM 913 C C . LEU A 1 122 ? 38.133 16.398 -74.870 1.00 87.06 122 LEU A C 1
ATOM 915 O O . LEU A 1 122 ? 37.989 16.475 -73.651 1.00 87.06 122 LEU A O 1
ATOM 919 N N . ASP A 1 123 ? 37.127 16.607 -75.722 1.00 89.94 123 ASP A N 1
ATOM 920 C CA . ASP A 1 123 ? 35.763 16.963 -75.309 1.00 89.94 123 ASP A CA 1
ATOM 921 C C . ASP A 1 123 ? 35.113 15.856 -74.466 1.00 89.94 123 ASP A C 1
ATOM 923 O O . ASP A 1 123 ? 34.433 16.130 -73.473 1.00 89.94 123 ASP A O 1
ATOM 927 N N . ARG A 1 124 ? 35.360 14.584 -74.803 1.00 89.81 124 ARG A N 1
ATOM 928 C CA . ARG A 1 124 ? 34.924 13.438 -73.987 1.00 89.81 124 ARG A CA 1
ATOM 929 C C . ARG A 1 124 ? 35.589 13.424 -72.614 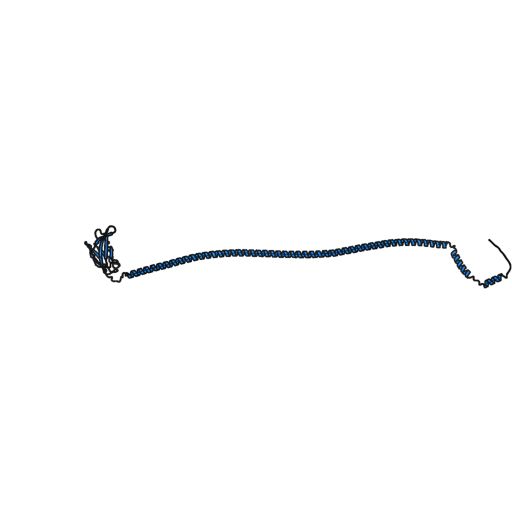1.00 89.81 124 ARG A C 1
ATOM 931 O O . ARG A 1 124 ? 34.917 13.132 -71.627 1.00 89.81 124 ARG A O 1
ATOM 938 N N . ILE A 1 125 ? 36.883 13.739 -72.533 1.00 91.56 125 ILE A N 1
ATOM 939 C CA . ILE A 1 125 ? 37.602 13.840 -71.254 1.00 91.56 125 ILE A CA 1
ATOM 940 C C . ILE A 1 125 ? 37.032 14.986 -70.410 1.00 91.56 125 ILE A C 1
ATOM 942 O O . ILE A 1 125 ? 36.783 14.791 -69.220 1.00 91.56 125 ILE A O 1
ATOM 946 N N . ASP A 1 126 ? 36.756 16.144 -71.014 1.00 93.31 126 ASP A N 1
ATOM 947 C CA . ASP A 1 126 ? 36.116 17.277 -70.332 1.00 93.31 126 ASP A CA 1
ATOM 948 C C . ASP A 1 126 ? 34.705 16.917 -69.829 1.00 93.31 126 ASP A C 1
ATOM 950 O O . ASP A 1 126 ? 34.349 17.189 -68.680 1.00 93.31 126 ASP A O 1
ATOM 954 N N . ALA A 1 127 ? 33.907 16.219 -70.644 1.00 93.50 127 ALA A N 1
ATOM 955 C CA . ALA A 1 127 ? 32.595 15.718 -70.240 1.00 93.50 127 ALA A CA 1
ATOM 956 C C . ALA A 1 127 ? 32.676 14.745 -69.048 1.00 93.50 127 ALA A C 1
ATOM 958 O O . ALA A 1 127 ? 31.901 14.883 -68.100 1.00 93.50 127 ALA A O 1
ATOM 959 N N . ILE A 1 128 ? 33.637 13.812 -69.053 1.00 95.06 128 ILE A N 1
ATOM 960 C CA . ILE A 1 128 ? 33.890 12.901 -67.924 1.00 95.06 128 ILE A CA 1
ATOM 961 C C . ILE A 1 128 ? 34.311 13.688 -66.678 1.00 95.06 128 ILE A C 1
ATOM 963 O O . ILE A 1 128 ? 33.816 13.407 -65.589 1.00 95.06 128 ILE A O 1
ATOM 967 N N . GLY A 1 129 ? 35.179 14.693 -66.825 1.00 94.69 129 GLY A N 1
ATOM 968 C CA . GLY A 1 129 ? 35.611 15.552 -65.721 1.00 94.69 129 GLY A CA 1
ATOM 969 C C . GLY A 1 129 ? 34.446 16.306 -65.074 1.00 94.69 129 GLY A C 1
ATOM 970 O O . GLY A 1 129 ? 34.306 16.299 -63.849 1.00 94.69 129 GLY A O 1
ATOM 971 N N . ARG A 1 130 ? 33.557 16.892 -65.889 1.00 94.94 130 ARG A N 1
ATOM 972 C CA . ARG A 1 130 ? 32.330 17.542 -65.398 1.00 94.94 130 ARG A CA 1
ATOM 973 C C . ARG A 1 130 ? 31.395 16.562 -64.695 1.00 94.94 130 ARG A C 1
ATOM 975 O O . ARG A 1 130 ? 30.877 16.895 -63.631 1.00 94.94 130 ARG A O 1
ATOM 982 N N . GLN A 1 131 ? 31.209 15.364 -65.250 1.00 95.44 131 GLN A N 1
ATOM 983 C CA . GLN A 1 131 ? 30.376 14.336 -64.627 1.00 95.44 131 GLN A CA 1
ATOM 984 C C . GLN A 1 131 ? 30.951 13.887 -63.278 1.00 95.44 131 GLN A C 1
ATOM 986 O O . GLN A 1 131 ? 30.230 13.878 -62.288 1.00 95.44 131 GLN A O 1
ATOM 991 N N . ALA A 1 132 ? 32.255 13.608 -63.203 1.00 95.00 132 ALA A N 1
ATOM 992 C CA . ALA A 1 132 ? 32.914 13.209 -61.961 1.00 95.00 132 ALA A CA 1
ATOM 993 C C . ALA A 1 132 ? 32.784 14.281 -60.865 1.00 95.00 132 ALA A C 1
ATOM 995 O O . ALA A 1 132 ? 32.585 13.958 -59.694 1.00 95.00 132 ALA A O 1
ATOM 996 N N . HIS A 1 133 ? 32.848 15.563 -61.237 1.00 95.06 133 HIS A N 1
ATOM 997 C CA . HIS A 1 133 ? 32.619 16.658 -60.298 1.00 95.06 133 HIS A CA 1
ATOM 998 C C . HIS A 1 133 ? 31.161 16.715 -59.811 1.00 95.06 133 HIS A C 1
ATOM 1000 O O . HIS A 1 133 ? 30.918 16.920 -58.621 1.00 95.06 133 HIS A O 1
ATOM 1006 N N . ALA A 1 134 ? 30.184 16.499 -60.697 1.00 95.38 134 ALA A N 1
ATOM 1007 C CA . ALA A 1 134 ? 28.771 16.425 -60.319 1.00 95.38 134 ALA A CA 1
ATOM 1008 C C . ALA A 1 134 ? 28.478 15.223 -59.397 1.00 95.38 134 ALA A C 1
ATOM 1010 O O . ALA A 1 134 ? 27.762 15.356 -58.398 1.00 95.38 134 ALA A O 1
ATOM 1011 N N . ASP A 1 135 ? 29.083 14.069 -59.679 1.00 95.69 135 ASP A N 1
ATOM 1012 C CA . ASP A 1 135 ? 28.972 12.869 -58.848 1.00 95.69 135 ASP A CA 1
ATOM 1013 C C . ASP A 1 135 ? 29.605 13.098 -57.468 1.00 95.69 135 ASP A C 1
ATOM 1015 O O . ASP A 1 135 ? 29.017 12.739 -56.447 1.00 95.69 135 ASP A O 1
ATOM 1019 N N . MET A 1 136 ? 30.762 13.771 -57.413 1.00 96.88 136 MET A N 1
ATOM 1020 C CA . MET A 1 136 ? 31.396 14.169 -56.154 1.00 96.88 136 MET A CA 1
ATOM 1021 C C . MET A 1 136 ? 30.486 15.088 -55.333 1.00 96.88 136 MET A C 1
ATOM 1023 O O . MET A 1 136 ? 30.313 14.852 -54.139 1.00 96.88 136 MET A O 1
ATOM 1027 N N . GLN A 1 137 ? 29.884 16.111 -55.946 1.00 96.81 137 GLN A N 1
ATOM 1028 C CA . GLN A 1 137 ? 28.950 16.999 -55.243 1.00 96.81 137 GLN A CA 1
ATOM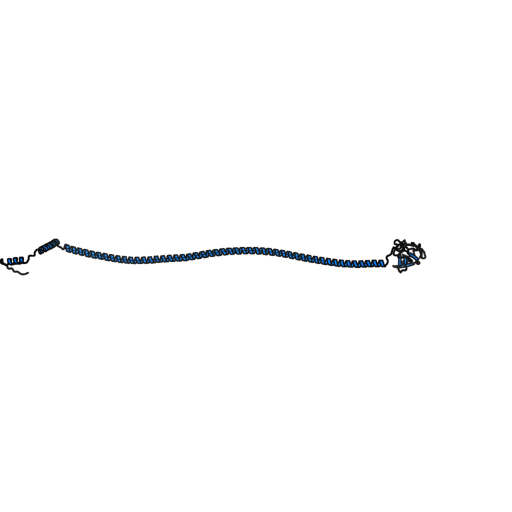 1029 C C . GLN A 1 137 ? 27.760 16.222 -54.675 1.00 96.81 137 GLN A C 1
ATOM 1031 O O . GLN A 1 137 ? 27.409 16.394 -53.509 1.00 96.81 137 GLN A O 1
ATOM 1036 N N . THR A 1 138 ? 27.198 15.304 -55.463 1.00 96.56 138 THR A N 1
ATOM 1037 C CA . THR A 1 138 ? 26.103 14.433 -55.021 1.00 96.56 138 THR A CA 1
ATOM 1038 C C . THR A 1 138 ? 26.524 13.558 -53.836 1.00 96.56 138 THR A C 1
ATOM 1040 O O . THR A 1 138 ? 25.785 13.439 -52.858 1.00 96.56 138 THR A O 1
ATOM 1043 N N . ALA A 1 139 ? 27.731 12.987 -53.878 1.00 96.25 139 ALA A N 1
ATOM 1044 C CA . ALA A 1 139 ? 28.274 12.176 -52.792 1.00 96.25 139 ALA A CA 1
ATOM 1045 C C . ALA A 1 139 ? 28.505 12.990 -51.507 1.00 96.25 139 ALA A C 1
ATOM 1047 O O . ALA A 1 139 ? 28.197 12.507 -50.416 1.00 96.25 139 ALA A O 1
ATOM 1048 N N . VAL A 1 140 ? 28.989 14.232 -51.623 1.00 97.62 140 VAL A N 1
ATOM 1049 C CA . VAL A 1 140 ? 29.158 15.144 -50.480 1.00 97.62 140 VAL A CA 1
ATOM 1050 C C . VAL A 1 140 ? 27.806 15.450 -49.836 1.00 97.62 140 VAL A C 1
ATOM 1052 O O . VAL A 1 140 ? 27.650 15.249 -48.633 1.00 97.62 140 VAL A O 1
ATOM 1055 N N . THR A 1 141 ? 26.796 15.828 -50.623 1.00 97.31 141 THR A N 1
ATOM 1056 C CA . THR A 1 141 ? 25.445 16.089 -50.100 1.00 97.31 141 THR A CA 1
ATOM 1057 C C . THR A 1 141 ? 24.831 14.849 -49.439 1.00 97.31 141 THR A C 1
ATOM 1059 O O . THR A 1 141 ? 24.188 14.949 -48.389 1.00 97.31 141 THR A O 1
ATOM 1062 N N . ALA A 1 142 ? 25.049 13.659 -50.007 1.00 96.81 142 ALA A N 1
ATOM 1063 C CA . ALA A 1 142 ? 24.598 12.406 -49.405 1.00 96.81 142 ALA A CA 1
ATOM 1064 C C . ALA A 1 142 ? 25.292 12.131 -48.058 1.00 96.81 142 ALA A C 1
ATOM 1066 O O . ALA A 1 142 ? 24.630 11.739 -47.095 1.00 96.81 142 ALA A O 1
ATOM 1067 N N . ALA A 1 143 ? 26.600 12.385 -47.958 1.00 97.12 143 ALA A N 1
ATOM 1068 C CA . ALA A 1 143 ? 27.364 12.223 -46.722 1.00 97.12 143 ALA A CA 1
ATOM 1069 C C . ALA A 1 143 ? 26.928 13.213 -45.625 1.00 97.12 143 ALA A C 1
ATOM 1071 O O . ALA A 1 143 ? 26.769 12.825 -44.463 1.00 97.12 143 ALA A O 1
ATOM 1072 N N . GLU A 1 144 ? 26.668 14.473 -45.980 1.00 97.56 144 GLU A N 1
ATOM 1073 C CA . GLU A 1 144 ? 26.138 15.488 -45.057 1.00 97.56 144 GLU A CA 1
ATOM 1074 C C . GLU A 1 144 ? 24.739 15.117 -44.547 1.00 97.56 144 GLU A C 1
ATOM 1076 O O . GLU A 1 144 ? 24.449 15.213 -43.348 1.00 97.56 144 GLU A O 1
ATOM 1081 N N . THR A 1 145 ? 23.884 14.614 -45.443 1.00 97.12 145 THR A N 1
ATOM 1082 C CA . THR A 1 145 ? 22.544 14.126 -45.094 1.00 97.12 145 THR A CA 1
ATOM 1083 C C . THR A 1 145 ? 22.628 12.937 -44.136 1.00 97.12 145 THR A C 1
ATOM 1085 O O . THR A 1 145 ? 21.939 12.919 -43.114 1.00 97.12 145 THR A O 1
ATOM 1088 N N . ALA A 1 146 ? 23.510 11.971 -44.412 1.00 97.06 146 ALA A N 1
ATOM 1089 C CA . ALA A 1 146 ? 23.732 10.813 -43.548 1.00 97.06 146 ALA A CA 1
ATOM 1090 C C . ALA A 1 146 ? 24.265 11.216 -42.162 1.00 97.06 146 ALA A C 1
ATOM 1092 O O . ALA A 1 146 ? 23.785 10.712 -41.146 1.00 97.06 146 ALA A O 1
ATOM 1093 N N . THR A 1 147 ? 25.195 12.173 -42.107 1.00 97.50 147 THR A N 1
ATOM 1094 C CA . THR A 1 147 ? 25.727 12.723 -40.848 1.00 97.50 147 THR A CA 1
ATOM 1095 C C . THR A 1 147 ? 24.621 13.384 -40.026 1.00 97.50 147 THR A C 1
ATOM 1097 O O . THR A 1 147 ? 24.478 13.120 -38.833 1.00 97.50 147 THR A O 1
ATOM 1100 N N . THR A 1 148 ? 23.777 14.189 -40.673 1.00 97.56 148 THR A N 1
ATOM 1101 C CA . THR A 1 148 ? 22.633 14.841 -40.021 1.00 97.56 148 THR A CA 1
ATOM 1102 C C . THR A 1 148 ? 21.627 13.820 -39.488 1.00 97.56 148 THR A C 1
ATOM 1104 O O . THR A 1 148 ? 21.147 13.945 -38.360 1.00 97.56 148 THR A O 1
ATOM 1107 N N . ALA A 1 149 ? 21.324 12.781 -40.270 1.00 97.12 149 ALA A N 1
ATOM 1108 C CA . ALA A 1 149 ? 20.442 11.700 -39.844 1.00 97.12 149 ALA A CA 1
ATOM 1109 C C . ALA A 1 149 ? 21.007 10.939 -38.631 1.00 97.12 149 ALA A C 1
ATOM 1111 O O . ALA A 1 149 ? 20.263 10.658 -37.690 1.00 97.12 149 ALA A O 1
ATOM 1112 N N . ALA A 1 150 ? 22.315 10.662 -38.612 1.00 97.38 150 ALA A N 1
ATOM 1113 C CA . ALA A 1 150 ? 22.986 10.005 -37.493 1.00 97.38 150 ALA A CA 1
ATOM 1114 C C . ALA A 1 150 ? 22.943 10.851 -36.208 1.00 97.38 150 ALA A C 1
ATOM 1116 O O . ALA A 1 150 ? 22.605 10.337 -35.139 1.00 97.38 150 ALA A O 1
ATOM 1117 N N . GLU A 1 151 ? 23.206 12.157 -36.302 1.00 97.38 151 GLU A N 1
ATOM 1118 C CA . GLU A 1 151 ? 23.109 13.066 -35.153 1.00 97.38 151 GLU A CA 1
ATOM 1119 C C . GLU A 1 151 ? 21.674 13.183 -34.623 1.00 97.38 151 GLU A C 1
ATOM 1121 O O . GLU A 1 151 ? 21.448 13.195 -33.409 1.00 97.38 151 GLU A O 1
ATOM 1126 N N . ASN A 1 152 ? 20.676 13.201 -35.509 1.00 97.25 152 ASN A N 1
ATOM 1127 C CA . ASN A 1 152 ? 19.275 13.176 -35.095 1.00 97.25 152 ASN A CA 1
ATOM 1128 C C . ASN A 1 152 ? 18.908 11.855 -34.405 1.00 97.25 152 ASN A C 1
ATOM 1130 O O . ASN A 1 152 ? 18.279 11.885 -33.348 1.00 97.25 152 ASN A O 1
ATOM 1134 N N . ALA A 1 153 ? 19.358 10.711 -34.928 1.00 97.44 153 ALA A N 1
ATOM 1135 C CA . ALA A 1 153 ? 19.143 9.410 -34.297 1.00 97.44 153 ALA A CA 1
ATOM 1136 C C . ALA A 1 153 ? 19.771 9.343 -32.894 1.00 97.44 153 ALA A C 1
ATOM 1138 O O . ALA A 1 153 ? 19.139 8.853 -31.956 1.00 97.44 153 ALA A O 1
ATOM 1139 N N . LYS A 1 154 ? 20.974 9.906 -32.719 1.00 97.88 154 LYS A N 1
ATOM 1140 C CA . LYS A 1 154 ? 21.640 10.016 -31.415 1.00 97.88 154 LYS A CA 1
ATOM 1141 C C . LYS A 1 154 ? 20.818 10.846 -30.427 1.00 97.88 154 LYS A C 1
ATOM 1143 O O . LYS A 1 154 ? 20.589 10.401 -29.305 1.00 97.88 154 LYS A O 1
ATOM 1148 N N . LYS A 1 155 ? 20.318 12.014 -30.847 1.00 97.56 155 LYS A N 1
ATOM 1149 C CA . LYS A 1 155 ? 19.440 12.862 -30.016 1.00 97.56 155 LYS A CA 1
ATOM 1150 C C . LYS A 1 155 ? 18.152 12.137 -29.627 1.00 97.56 155 LYS A C 1
ATOM 1152 O O . LYS A 1 155 ? 17.764 12.174 -28.461 1.00 97.56 155 LYS A O 1
ATOM 1157 N N . SER A 1 156 ? 17.514 11.454 -30.577 1.00 96.94 156 SER A N 1
ATOM 1158 C CA . SER A 1 156 ? 16.309 10.660 -30.319 1.00 96.94 156 SER A CA 1
ATOM 1159 C C . SER A 1 156 ? 16.570 9.523 -29.331 1.00 96.94 156 SER A C 1
ATOM 1161 O O . SER A 1 156 ? 15.766 9.323 -28.424 1.00 96.94 156 SER A O 1
ATOM 1163 N N . ALA A 1 157 ? 17.703 8.823 -29.443 1.00 97.88 157 ALA A N 1
ATOM 1164 C CA . ALA A 1 157 ? 18.088 7.779 -28.494 1.00 97.88 157 ALA A CA 1
ATOM 1165 C C . ALA A 1 157 ? 18.294 8.339 -27.076 1.00 97.88 157 ALA A C 1
ATOM 1167 O O . ALA A 1 157 ? 17.806 7.757 -26.108 1.00 97.88 157 ALA A O 1
ATOM 1168 N N . THR A 1 158 ? 18.942 9.501 -26.940 1.00 97.50 158 THR A N 1
ATOM 1169 C CA . THR A 1 158 ? 19.084 10.182 -25.643 1.00 97.50 158 THR A CA 1
ATOM 1170 C C . THR A 1 158 ? 17.725 10.567 -25.052 1.00 97.50 158 THR A C 1
ATOM 1172 O O . THR A 1 158 ? 17.475 10.301 -23.879 1.00 97.50 158 THR A O 1
ATOM 1175 N N . ALA A 1 159 ? 16.823 11.138 -25.857 1.00 97.44 159 ALA A N 1
ATOM 1176 C CA . ALA A 1 159 ? 15.474 11.498 -25.413 1.00 97.44 159 ALA A CA 1
ATOM 1177 C C . ALA A 1 159 ? 14.648 10.274 -24.976 1.00 97.44 159 ALA A C 1
ATOM 1179 O O . ALA A 1 159 ? 13.918 10.340 -23.984 1.00 97.44 159 ALA A O 1
ATOM 1180 N N . ALA A 1 160 ? 14.789 9.148 -25.682 1.00 97.19 160 ALA A N 1
ATOM 1181 C CA . ALA A 1 160 ? 14.159 7.887 -25.306 1.00 97.19 160 ALA A CA 1
ATOM 1182 C C . ALA A 1 160 ? 14.693 7.361 -23.964 1.00 97.19 160 ALA A C 1
ATOM 1184 O O . ALA A 1 160 ? 13.897 6.946 -23.125 1.00 97.19 160 ALA A O 1
ATOM 1185 N N . GLY A 1 161 ? 16.008 7.452 -23.724 1.00 98.00 161 GLY A N 1
ATOM 1186 C CA . GLY A 1 161 ? 16.618 7.097 -22.436 1.00 98.00 161 GLY A CA 1
ATOM 1187 C C . GLY A 1 161 ? 16.074 7.934 -21.276 1.00 98.00 161 GLY A C 1
ATOM 1188 O O . GLY A 1 161 ? 15.562 7.382 -20.309 1.00 98.00 161 GLY A O 1
ATOM 1189 N N . LEU A 1 162 ? 16.055 9.264 -21.425 1.00 98.06 162 LEU A N 1
ATOM 1190 C CA . LEU A 1 162 ? 15.469 10.183 -20.434 1.00 98.06 162 LEU A CA 1
ATOM 1191 C C . LEU A 1 162 ? 13.992 9.867 -20.139 1.00 98.06 162 LEU A C 1
ATOM 1193 O O . LEU A 1 162 ? 13.538 9.950 -18.996 1.00 98.06 162 LEU A O 1
ATOM 1197 N N . SER A 1 163 ? 13.233 9.500 -21.174 1.00 97.81 163 SER A N 1
ATOM 1198 C CA . SER A 1 163 ? 11.824 9.119 -21.031 1.00 97.81 163 SER A CA 1
ATOM 1199 C C . SER A 1 163 ? 11.671 7.797 -20.275 1.00 97.81 163 SER A C 1
ATOM 1201 O O . SER A 1 163 ? 10.790 7.687 -19.423 1.00 97.81 163 SER A O 1
ATOM 1203 N N . ALA A 1 164 ? 12.541 6.818 -20.538 1.00 98.19 164 ALA A N 1
ATOM 1204 C CA . ALA A 1 164 ? 12.570 5.550 -19.814 1.00 98.19 164 ALA A CA 1
ATOM 1205 C C . ALA A 1 164 ? 12.920 5.755 -18.331 1.00 98.19 164 ALA A C 1
ATOM 1207 O O . ALA A 1 164 ? 12.200 5.260 -17.468 1.00 98.19 164 ALA A O 1
ATOM 1208 N N . ASP A 1 165 ? 13.934 6.567 -18.022 1.00 98.25 165 ASP A N 1
ATOM 1209 C CA . ASP A 1 165 ? 14.308 6.901 -16.639 1.00 98.25 165 ASP A CA 1
ATOM 1210 C C . ASP A 1 165 ? 13.173 7.618 -15.895 1.00 98.25 165 ASP A C 1
ATOM 1212 O O . ASP A 1 165 ? 12.939 7.394 -14.705 1.00 98.25 165 ASP A O 1
ATOM 1216 N N . THR A 1 166 ? 12.436 8.479 -16.598 1.00 98.19 166 THR A N 1
ATOM 1217 C CA . THR A 1 166 ? 11.255 9.154 -16.045 1.00 98.19 166 THR A CA 1
ATOM 1218 C C . THR A 1 166 ? 10.130 8.157 -15.755 1.00 98.19 166 THR A C 1
ATOM 1220 O O . THR A 1 166 ? 9.481 8.254 -14.712 1.00 98.19 166 THR A O 1
ATOM 1223 N N . ALA A 1 167 ? 9.906 7.183 -16.641 1.00 97.81 167 ALA A N 1
ATOM 1224 C CA . ALA A 1 167 ? 8.913 6.130 -16.440 1.00 97.81 167 ALA A CA 1
ATOM 1225 C C . ALA A 1 167 ? 9.271 5.221 -15.253 1.00 97.81 167 ALA A C 1
ATOM 1227 O O . ALA A 1 167 ? 8.396 4.912 -14.445 1.00 97.81 167 ALA A O 1
ATOM 1228 N N . THR A 1 168 ? 10.548 4.866 -15.093 1.00 98.44 168 THR A N 1
ATOM 1229 C CA . THR A 1 168 ? 11.042 4.102 -13.936 1.00 98.44 168 THR A CA 1
ATOM 1230 C C . THR A 1 168 ? 10.791 4.852 -12.629 1.00 98.44 168 THR A C 1
ATOM 1232 O O . THR A 1 168 ? 10.173 4.309 -11.718 1.00 98.44 168 THR A O 1
ATOM 1235 N N . GLN A 1 169 ? 11.152 6.138 -12.557 1.00 98.31 169 GLN A N 1
ATOM 1236 C CA . GLN A 1 169 ? 10.875 6.961 -11.372 1.00 98.31 169 GLN A CA 1
ATOM 1237 C C . GLN A 1 169 ? 9.372 7.085 -11.076 1.00 98.31 169 GLN A C 1
ATOM 1239 O O . GLN A 1 169 ? 8.964 7.148 -9.916 1.00 98.31 169 GLN A O 1
ATOM 1244 N N . ALA A 1 170 ? 8.527 7.153 -12.109 1.00 98.25 170 ALA A N 1
ATOM 1245 C CA . ALA A 1 170 ? 7.078 7.174 -11.931 1.00 98.25 170 ALA A CA 1
ATOM 1246 C C . ALA A 1 170 ? 6.553 5.848 -11.355 1.00 98.25 170 ALA A C 1
ATOM 1248 O O . ALA A 1 170 ? 5.678 5.878 -10.488 1.00 98.25 170 ALA A O 1
ATOM 1249 N N . ALA A 1 171 ? 7.109 4.711 -11.784 1.00 98.44 171 ALA A N 1
ATOM 1250 C CA . ALA A 1 171 ? 6.780 3.396 -11.238 1.00 98.44 171 ALA A CA 1
ATOM 1251 C C . ALA A 1 171 ? 7.187 3.273 -9.758 1.00 98.44 171 ALA A C 1
ATOM 1253 O O . ALA A 1 171 ? 6.349 2.926 -8.931 1.00 98.44 171 ALA A O 1
ATOM 1254 N N . GLU A 1 172 ? 8.406 3.678 -9.390 1.00 98.56 172 GLU A N 1
ATOM 1255 C CA . GLU A 1 172 ? 8.877 3.676 -7.991 1.00 98.56 172 GLU A CA 1
ATOM 1256 C C . GLU A 1 172 ? 7.997 4.550 -7.074 1.00 98.56 172 GLU A C 1
ATOM 1258 O O . GLU A 1 172 ? 7.667 4.187 -5.938 1.00 98.56 172 GLU A O 1
ATOM 1263 N N . ARG A 1 173 ? 7.555 5.715 -7.573 1.00 98.50 173 ARG A N 1
ATOM 1264 C CA . ARG A 1 173 ? 6.605 6.580 -6.853 1.00 98.50 173 ARG A CA 1
ATOM 1265 C C . ARG A 1 173 ? 5.242 5.915 -6.687 1.00 98.50 173 ARG A C 1
ATOM 1267 O O . ARG A 1 173 ? 4.626 6.077 -5.634 1.00 98.50 173 ARG A O 1
ATOM 1274 N N . ALA A 1 174 ? 4.769 5.188 -7.697 1.00 98.31 174 ALA A N 1
ATOM 1275 C CA . ALA A 1 174 ? 3.508 4.458 -7.625 1.00 98.31 174 ALA A CA 1
ATOM 1276 C C . ALA A 1 174 ? 3.571 3.318 -6.596 1.00 98.31 174 ALA A C 1
ATOM 1278 O O . ALA A 1 174 ? 2.649 3.189 -5.794 1.00 98.31 174 ALA A O 1
ATOM 1279 N N . GLU A 1 175 ? 4.675 2.568 -6.540 1.00 98.56 175 GLU A N 1
ATOM 1280 C CA . GLU A 1 175 ? 4.904 1.539 -5.513 1.00 98.56 175 GLU A CA 1
ATOM 1281 C C . GLU A 1 175 ? 4.923 2.144 -4.102 1.00 98.56 175 GLU A C 1
ATOM 1283 O O . GLU A 1 175 ? 4.264 1.647 -3.187 1.00 98.56 175 GLU A O 1
ATOM 1288 N N . THR A 1 176 ? 5.598 3.284 -3.930 1.00 98.38 176 THR A N 1
ATOM 1289 C CA . THR A 1 176 ? 5.616 4.013 -2.650 1.00 98.38 176 THR A CA 1
ATOM 1290 C C . THR A 1 176 ? 4.213 4.478 -2.240 1.00 98.38 176 THR A C 1
ATOM 1292 O O . THR A 1 176 ? 3.827 4.384 -1.069 1.00 98.38 176 THR A O 1
ATOM 1295 N N . ALA A 1 177 ? 3.422 4.973 -3.198 1.00 98.12 177 ALA A N 1
ATOM 1296 C CA . ALA A 1 177 ? 2.042 5.384 -2.963 1.00 98.12 177 ALA A CA 1
ATOM 1297 C C . ALA A 1 177 ? 1.146 4.190 -2.599 1.00 98.12 177 ALA A C 1
ATOM 1299 O O . ALA A 1 177 ? 0.327 4.305 -1.687 1.00 98.12 177 ALA A O 1
ATOM 1300 N N . GLN A 1 178 ? 1.336 3.037 -3.248 1.00 98.56 178 GLN A N 1
ATOM 1301 C CA . GLN A 1 178 ? 0.636 1.798 -2.916 1.00 98.56 178 GLN A CA 1
ATOM 1302 C C . GLN A 1 178 ? 0.943 1.353 -1.479 1.00 98.56 178 GLN A C 1
ATOM 1304 O O . GLN A 1 178 ? 0.014 1.154 -0.700 1.00 98.56 178 GLN A O 1
ATOM 1309 N N . ALA A 1 179 ? 2.220 1.280 -1.092 1.00 98.31 179 ALA A N 1
ATOM 1310 C CA . ALA A 1 179 ? 2.617 0.903 0.267 1.00 98.31 179 ALA A CA 1
ATOM 1311 C C . ALA A 1 179 ? 2.049 1.867 1.330 1.00 98.31 179 ALA A C 1
ATOM 1313 O O . ALA A 1 179 ? 1.615 1.457 2.413 1.00 98.31 179 ALA A O 1
ATOM 1314 N N . SER A 1 180 ? 1.997 3.163 1.003 1.00 98.31 180 SER A N 1
ATOM 1315 C CA . SER A 1 180 ? 1.369 4.177 1.856 1.00 98.31 180 SER A CA 1
ATOM 1316 C C . SER A 1 180 ? -0.137 3.933 2.003 1.00 98.31 180 SER A C 1
ATOM 1318 O O . SER A 1 180 ? -0.663 3.985 3.115 1.00 98.31 180 SER A O 1
ATOM 1320 N N . ALA A 1 181 ? -0.829 3.607 0.906 1.00 98.38 181 ALA A N 1
ATOM 1321 C CA . ALA A 1 181 ? -2.256 3.296 0.916 1.00 98.38 181 ALA A CA 1
ATOM 1322 C C . ALA A 1 181 ? -2.572 2.015 1.712 1.00 98.38 181 ALA A C 1
ATOM 1324 O O . ALA A 1 181 ? -3.514 2.011 2.504 1.00 98.38 181 ALA A O 1
ATOM 1325 N N . GLU A 1 182 ? -1.765 0.960 1.574 1.00 98.62 182 GLU A N 1
ATOM 1326 C CA . GLU A 1 182 ? -1.887 -0.284 2.354 1.00 98.62 182 GLU A CA 1
ATOM 1327 C C . GLU A 1 182 ? -1.693 -0.033 3.859 1.00 98.62 182 GLU A C 1
ATOM 1329 O O . GLU A 1 182 ? -2.449 -0.537 4.700 1.00 98.62 182 GLU A O 1
ATOM 1334 N N . THR A 1 183 ? -0.730 0.825 4.209 1.00 98.56 183 THR A N 1
ATOM 1335 C CA . THR A 1 183 ? -0.507 1.261 5.594 1.00 98.56 183 THR A CA 1
ATOM 1336 C C . THR A 1 183 ? -1.723 2.018 6.136 1.00 98.56 183 THR A C 1
ATOM 1338 O O . THR A 1 183 ? -2.207 1.713 7.229 1.00 98.56 183 THR A O 1
ATOM 1341 N N . SER A 1 184 ? -2.263 2.974 5.372 1.00 98.31 184 SER A N 1
ATOM 1342 C CA . SER A 1 184 ? -3.470 3.716 5.759 1.00 98.31 184 SER A CA 1
ATOM 1343 C C . SER A 1 184 ? -4.698 2.812 5.905 1.00 98.31 184 SER A C 1
ATOM 1345 O O . SER A 1 184 ? -5.470 2.992 6.847 1.00 98.31 184 SER A O 1
ATOM 1347 N N . ALA A 1 185 ? -4.868 1.810 5.038 1.00 98.56 185 ALA A N 1
ATOM 1348 C CA . ALA A 1 185 ? -5.955 0.837 5.149 1.00 98.56 185 ALA A CA 1
ATOM 1349 C C . ALA A 1 185 ? -5.864 0.035 6.461 1.00 98.56 185 ALA A C 1
ATOM 1351 O O . ALA A 1 185 ? -6.845 -0.071 7.197 1.00 98.56 185 ALA A O 1
ATOM 1352 N N . THR A 1 186 ? -4.663 -0.432 6.816 1.00 98.31 186 THR A N 1
ATOM 1353 C CA . THR A 1 186 ? -4.413 -1.153 8.078 1.00 98.31 186 THR A CA 1
ATOM 1354 C C . THR A 1 186 ? -4.707 -0.280 9.308 1.00 98.31 186 THR A C 1
ATOM 1356 O O . THR A 1 186 ? -5.305 -0.736 10.291 1.00 98.31 186 THR A O 1
ATOM 1359 N N . GLN A 1 187 ? -4.326 1.001 9.261 1.00 98.50 187 GLN A N 1
ATOM 1360 C CA . GLN A 1 187 ? -4.630 1.967 10.322 1.00 98.50 187 GLN A CA 1
ATOM 1361 C C . GLN A 1 187 ? -6.138 2.204 10.460 1.00 98.50 187 GLN A C 1
ATOM 1363 O O . GLN A 1 187 ? -6.652 2.231 11.581 1.00 98.50 187 GLN A O 1
ATOM 1368 N N . ALA A 1 188 ? -6.859 2.324 9.342 1.00 98.38 188 ALA A N 1
ATOM 1369 C CA . ALA A 1 188 ? -8.310 2.477 9.340 1.00 98.38 188 ALA A CA 1
ATOM 1370 C C . ALA A 1 188 ? -9.014 1.256 9.956 1.00 98.38 188 ALA A C 1
ATOM 1372 O O . ALA A 1 188 ? -9.921 1.416 10.776 1.00 98.38 188 ALA A O 1
ATOM 1373 N N . ASP A 1 189 ? -8.559 0.041 9.641 1.00 98.56 189 ASP A N 1
ATOM 1374 C CA . ASP A 1 189 ? -9.096 -1.180 10.246 1.00 98.56 189 ASP A CA 1
ATOM 1375 C C . ASP A 1 189 ? -8.833 -1.260 11.750 1.00 98.56 189 ASP A C 1
ATOM 1377 O O . ASP A 1 189 ? -9.714 -1.658 12.518 1.00 98.56 189 ASP A O 1
ATOM 1381 N N . THR A 1 190 ? -7.652 -0.829 12.190 1.00 98.44 190 THR A N 1
ATOM 1382 C CA . THR A 1 190 ? -7.317 -0.742 13.617 1.00 98.44 190 THR A CA 1
ATOM 1383 C C . THR A 1 190 ? -8.222 0.265 14.331 1.00 98.44 190 THR A C 1
ATOM 1385 O O . THR A 1 190 ? -8.794 -0.043 15.379 1.00 98.44 190 THR A O 1
ATOM 1388 N N . ALA A 1 191 ? -8.427 1.448 13.742 1.00 98.38 191 ALA A N 1
ATOM 1389 C CA . ALA A 1 191 ? -9.321 2.469 14.284 1.00 98.38 191 ALA A CA 1
ATOM 1390 C C . ALA A 1 191 ? -10.774 1.969 14.373 1.00 98.38 191 ALA A C 1
ATOM 1392 O O . ALA A 1 191 ? -11.447 2.190 15.381 1.00 98.38 191 ALA A O 1
ATOM 1393 N N . ARG A 1 192 ? -11.242 1.228 13.360 1.00 98.56 192 ARG A N 1
ATOM 1394 C CA . ARG A 1 192 ? -12.570 0.600 13.348 1.00 98.56 192 ARG A CA 1
ATOM 1395 C C . ARG A 1 192 ? -12.731 -0.423 14.474 1.00 98.56 192 ARG A C 1
ATOM 1397 O O . ARG A 1 192 ? -13.756 -0.417 15.154 1.00 98.56 192 ARG A O 1
ATOM 1404 N N . GLN A 1 193 ? -11.736 -1.281 14.697 1.00 98.50 193 GLN A N 1
ATOM 1405 C CA . GLN A 1 193 ? -11.747 -2.249 15.803 1.00 98.50 193 GLN A CA 1
ATOM 1406 C C . GLN A 1 193 ? -11.752 -1.552 17.172 1.00 98.50 193 GLN A C 1
ATOM 1408 O O . GLN A 1 193 ? -12.498 -1.952 18.071 1.00 98.50 193 GLN A O 1
ATOM 1413 N N . GLY A 1 194 ? -10.979 -0.471 17.317 1.00 98.62 194 GLY A N 1
ATOM 1414 C CA . GLY A 1 194 ? -10.988 0.368 18.516 1.00 98.62 194 GLY A CA 1
ATOM 1415 C C . GLY A 1 194 ? -12.358 1.000 18.779 1.00 98.62 194 GLY A C 1
ATOM 1416 O O . GLY A 1 194 ? -12.868 0.924 19.897 1.00 98.62 194 GLY A O 1
ATOM 1417 N N . ALA A 1 195 ? -12.996 1.551 17.743 1.00 98.38 195 ALA A N 1
ATOM 1418 C CA . ALA A 1 195 ? -14.337 2.123 17.836 1.00 98.38 195 ALA A CA 1
ATOM 1419 C C . ALA A 1 195 ? -15.396 1.074 18.218 1.00 98.38 195 ALA A C 1
ATOM 1421 O O . ALA A 1 195 ? -16.244 1.337 19.072 1.00 98.38 195 ALA A O 1
ATOM 1422 N N . GLU A 1 196 ? -15.326 -0.131 17.646 1.00 98.62 196 GLU A N 1
ATOM 1423 C CA . GLU A 1 196 ? -16.237 -1.228 17.992 1.00 98.62 196 GLU A CA 1
ATOM 1424 C C . GLU A 1 196 ? -16.044 -1.694 19.443 1.00 98.62 196 GLU A C 1
ATOM 1426 O O . GLU A 1 196 ? -17.020 -1.897 20.167 1.00 98.62 196 GLU A O 1
ATOM 1431 N N . THR A 1 197 ? -14.798 -1.769 19.914 1.00 98.50 197 THR A N 1
ATOM 1432 C CA . THR A 1 197 ? -14.492 -2.078 21.320 1.00 98.50 197 THR A CA 1
ATOM 1433 C C . THR A 1 197 ? -15.067 -1.014 22.260 1.00 98.50 197 THR A C 1
ATOM 1435 O O . THR A 1 197 ? -15.737 -1.347 23.240 1.00 98.50 197 THR A O 1
ATOM 1438 N N . ALA A 1 198 ? -14.878 0.272 21.945 1.00 98.50 198 ALA A N 1
ATOM 1439 C CA . ALA A 1 198 ? -15.430 1.376 22.730 1.00 98.50 198 ALA A CA 1
ATOM 1440 C C . ALA A 1 198 ? -16.969 1.352 22.753 1.00 98.50 198 ALA A C 1
ATOM 1442 O O . ALA A 1 198 ? -17.585 1.550 23.804 1.00 98.50 198 ALA A O 1
ATOM 1443 N N . ARG A 1 199 ? -17.607 1.036 21.618 1.00 98.62 199 ARG A N 1
ATOM 1444 C CA . ARG A 1 199 ? -19.062 0.863 21.521 1.00 98.62 199 ARG A CA 1
ATOM 1445 C C . ARG A 1 199 ? -19.553 -0.257 22.442 1.00 98.62 199 ARG A C 1
ATOM 1447 O O . ARG A 1 199 ? -20.537 -0.069 23.155 1.00 98.62 199 ARG A O 1
ATOM 1454 N N . GLN A 1 200 ? -18.874 -1.405 22.460 1.00 98.62 200 GLN A N 1
ATOM 1455 C CA . GLN A 1 200 ? -19.223 -2.525 23.341 1.00 98.62 200 GLN A CA 1
ATOM 1456 C C . GLN A 1 200 ? -19.080 -2.154 24.823 1.00 98.62 200 GLN A C 1
ATOM 1458 O O . GLN A 1 200 ? -19.986 -2.425 25.612 1.00 98.62 200 GLN A O 1
ATOM 1463 N N . GLN A 1 201 ? -17.996 -1.470 25.200 1.00 98.56 201 GLN A N 1
ATOM 1464 C CA . GLN A 1 201 ? -17.803 -0.971 26.565 1.00 98.56 201 GLN A CA 1
ATOM 1465 C C . GLN A 1 201 ? -18.909 0.011 26.980 1.00 98.56 201 GLN A C 1
ATOM 1467 O O . GLN A 1 201 ? -19.446 -0.103 28.083 1.00 98.56 201 GLN A O 1
ATOM 1472 N N . ALA A 1 202 ? -19.306 0.924 26.088 1.00 98.44 202 ALA A N 1
ATOM 1473 C CA . ALA A 1 202 ? -20.389 1.871 26.344 1.00 98.44 202 ALA A CA 1
ATOM 1474 C C . ALA A 1 202 ? -21.742 1.171 26.562 1.00 98.44 202 ALA A C 1
ATOM 1476 O O . ALA A 1 202 ? -22.491 1.546 27.466 1.00 98.44 202 ALA A O 1
ATOM 1477 N N . VAL A 1 203 ? -22.047 0.123 25.787 1.00 98.69 203 VAL A N 1
ATOM 1478 C CA . VAL A 1 203 ? -23.262 -0.691 25.977 1.00 98.69 203 VAL A CA 1
ATOM 1479 C C . VAL A 1 203 ? -23.241 -1.401 27.331 1.00 98.69 203 VAL A C 1
ATOM 1481 O O . VAL A 1 203 ? -24.235 -1.364 28.056 1.00 98.69 203 VAL A O 1
ATOM 1484 N N . THR A 1 204 ? -22.109 -1.998 27.709 1.00 98.56 204 THR A N 1
ATOM 1485 C CA . THR A 1 204 ? -21.948 -2.640 29.021 1.00 98.56 204 THR A CA 1
ATOM 1486 C C . THR A 1 204 ? -22.155 -1.640 30.158 1.00 98.56 204 THR A C 1
ATOM 1488 O O . THR A 1 204 ? -22.944 -1.903 31.064 1.00 98.56 204 THR A O 1
ATOM 1491 N N . ALA A 1 205 ? -21.528 -0.461 30.085 1.00 98.38 205 ALA A N 1
ATOM 1492 C CA . ALA A 1 205 ? -21.696 0.594 31.083 1.00 98.38 205 ALA A CA 1
ATOM 1493 C C . ALA A 1 205 ? -23.155 1.073 31.184 1.00 98.38 205 ALA A C 1
ATOM 1495 O O . ALA A 1 205 ? -23.685 1.220 32.287 1.00 98.38 205 ALA A O 1
ATOM 1496 N N . GLN A 1 206 ? -23.835 1.253 30.045 1.00 98.56 206 GLN A N 1
ATOM 1497 C CA . GLN A 1 206 ? -25.253 1.616 30.014 1.00 98.56 206 GLN A CA 1
ATOM 1498 C C . GLN A 1 206 ? -26.129 0.546 30.686 1.00 98.56 206 GLN A C 1
ATOM 1500 O O . GLN A 1 206 ? -27.042 0.886 31.440 1.00 98.56 206 GLN A O 1
ATOM 1505 N N . ASN A 1 207 ? -25.868 -0.737 30.429 1.00 98.44 207 ASN A N 1
ATOM 1506 C CA . ASN A 1 207 ? -26.631 -1.832 31.028 1.00 98.44 207 ASN A CA 1
ATOM 1507 C C . ASN A 1 207 ? -26.427 -1.900 32.545 1.00 98.44 207 ASN A C 1
ATOM 1509 O O . ASN A 1 207 ? -27.409 -2.008 33.280 1.00 98.44 207 ASN A O 1
ATOM 1513 N N . THR A 1 208 ? -25.191 -1.743 33.023 1.00 98.56 208 THR A N 1
ATOM 1514 C CA . THR A 1 208 ? -24.904 -1.641 34.460 1.00 98.56 208 THR A CA 1
ATOM 1515 C C . THR A 1 208 ? -25.653 -0.468 35.090 1.00 98.56 208 THR A C 1
ATOM 1517 O O . THR A 1 208 ? -26.305 -0.641 36.116 1.00 98.56 208 THR A O 1
ATOM 1520 N N . ALA A 1 209 ? -25.647 0.707 34.451 1.00 98.38 209 ALA A N 1
ATOM 1521 C CA . ALA A 1 209 ? -26.374 1.874 34.948 1.00 98.38 209 ALA A CA 1
ATOM 1522 C C . ALA A 1 209 ? -27.893 1.632 35.035 1.00 98.38 209 ALA A C 1
ATOM 1524 O O . ALA A 1 209 ? -28.515 2.006 36.028 1.00 98.38 209 ALA A O 1
ATOM 1525 N N . LYS A 1 210 ? -28.490 0.964 34.036 1.00 98.50 210 LYS A N 1
ATOM 1526 C CA . LYS A 1 210 ? -29.915 0.581 34.056 1.00 98.50 210 LYS A CA 1
ATOM 1527 C C . LYS A 1 210 ? -30.239 -0.362 35.215 1.00 98.50 210 LYS A C 1
ATOM 1529 O O . LYS A 1 210 ? -31.248 -0.160 35.887 1.00 98.50 210 LYS A O 1
ATOM 1534 N N . ILE A 1 211 ? -29.390 -1.360 35.468 1.00 98.50 211 ILE A N 1
ATOM 1535 C CA . ILE A 1 211 ? -29.562 -2.300 36.586 1.00 98.50 211 ILE A CA 1
ATOM 1536 C C . ILE A 1 211 ? -29.484 -1.556 37.922 1.00 98.50 211 ILE A C 1
ATOM 1538 O O . ILE A 1 211 ? -30.380 -1.706 38.750 1.00 98.50 211 ILE A O 1
ATOM 1542 N N . SER A 1 212 ? -28.473 -0.705 38.109 1.00 98.25 212 SER A N 1
ATOM 1543 C CA . SER A 1 212 ? -28.325 0.090 39.333 1.00 98.25 212 SER A CA 1
ATOM 1544 C C . SER A 1 212 ? -29.512 1.029 39.559 1.00 98.25 212 SER A C 1
ATOM 1546 O O . SER A 1 212 ? -29.994 1.154 40.683 1.00 98.25 212 SER A O 1
ATOM 1548 N N . ALA A 1 213 ? -30.032 1.658 38.500 1.00 98.44 213 ALA A N 1
ATOM 1549 C CA . ALA A 1 213 ? -31.225 2.498 38.587 1.00 98.44 213 ALA A CA 1
ATOM 1550 C C . ALA A 1 213 ? -32.472 1.690 38.991 1.00 98.44 213 ALA A C 1
ATOM 1552 O O . ALA A 1 213 ? -33.241 2.133 39.845 1.00 98.44 213 ALA A O 1
ATOM 1553 N N . ALA A 1 214 ? -32.652 0.489 38.432 1.00 98.50 214 ALA A N 1
ATOM 1554 C CA . ALA A 1 214 ? -33.745 -0.404 38.812 1.00 98.50 214 ALA A CA 1
ATOM 1555 C C . ALA A 1 214 ? -33.635 -0.844 40.283 1.00 98.50 214 ALA A C 1
ATOM 1557 O O . ALA A 1 214 ? -34.619 -0.782 41.017 1.00 98.50 214 ALA A O 1
ATOM 1558 N N . GLN A 1 215 ? -32.433 -1.210 40.742 1.00 98.44 215 GLN A N 1
ATOM 1559 C CA . GLN A 1 215 ? -32.177 -1.558 42.143 1.00 98.44 215 GLN A CA 1
ATOM 1560 C C . GLN A 1 215 ? -32.477 -0.387 43.086 1.00 98.44 215 GLN A C 1
ATOM 1562 O O . GLN A 1 215 ? -33.151 -0.573 44.096 1.00 98.44 215 GLN A O 1
ATOM 1567 N N . ALA A 1 216 ? -32.037 0.827 42.742 1.00 98.31 216 ALA A N 1
ATOM 1568 C CA . ALA A 1 216 ? -32.328 2.022 43.528 1.00 98.31 216 ALA A CA 1
ATOM 1569 C C . ALA A 1 216 ? -33.839 2.298 43.621 1.00 98.31 216 ALA A C 1
ATOM 1571 O O . ALA A 1 216 ? -34.336 2.639 44.693 1.00 98.31 216 ALA A O 1
ATOM 1572 N N . SER A 1 217 ? -34.580 2.101 42.524 1.00 98.31 217 SER A N 1
ATOM 1573 C CA . SER A 1 217 ? -36.038 2.257 42.510 1.00 98.31 217 SER A CA 1
ATOM 1574 C C . SER A 1 217 ? -36.740 1.247 43.422 1.00 98.31 217 SER A C 1
ATOM 1576 O O . SER A 1 217 ? -37.620 1.644 44.184 1.00 98.31 217 SER A O 1
ATOM 1578 N N . VAL A 1 218 ? -36.328 -0.026 43.400 1.00 98.56 218 VAL A N 1
ATOM 1579 C CA . VAL A 1 218 ? -36.876 -1.065 44.290 1.00 98.56 218 VAL A CA 1
ATOM 1580 C C . VAL A 1 218 ? -36.571 -0.750 45.757 1.00 98.56 218 VAL A C 1
ATOM 1582 O O . VAL A 1 218 ? -37.469 -0.804 46.593 1.00 98.56 218 VAL A O 1
ATOM 1585 N N . SER A 1 219 ? -35.340 -0.344 46.081 1.00 98.19 219 SER A N 1
ATOM 1586 C CA . SER A 1 219 ? -34.967 0.048 47.450 1.00 98.19 219 SER A CA 1
ATOM 1587 C C . SER A 1 219 ? -35.763 1.256 47.957 1.00 98.19 219 SER A C 1
ATOM 1589 O O . SER A 1 219 ? -36.149 1.300 49.128 1.00 98.19 219 SER A O 1
ATOM 1591 N N . ALA A 1 220 ? -36.048 2.229 47.086 1.00 98.25 220 ALA A N 1
ATOM 1592 C CA . ALA A 1 220 ? -36.895 3.370 47.426 1.00 98.25 220 ALA A CA 1
ATOM 1593 C C . ALA A 1 220 ? -38.340 2.931 47.726 1.00 98.25 220 ALA A C 1
ATOM 1595 O O . ALA A 1 220 ? -38.891 3.321 48.754 1.00 98.25 220 ALA A O 1
ATOM 1596 N N . GLN A 1 221 ? -38.918 2.058 46.891 1.00 98.31 221 GLN A N 1
ATOM 1597 C CA . GLN A 1 221 ? -40.250 1.485 47.128 1.00 98.31 221 GLN A CA 1
ATOM 1598 C C . GLN A 1 221 ? -40.313 0.714 48.453 1.00 98.31 221 GLN A C 1
ATOM 1600 O O . GLN A 1 221 ? -41.269 0.876 49.210 1.00 98.31 221 GLN A O 1
ATOM 1605 N N . GLN A 1 222 ? -39.279 -0.075 48.763 1.00 98.31 222 GLN A N 1
ATOM 1606 C CA . GLN A 1 222 ? -39.194 -0.798 50.032 1.00 98.31 222 GLN A CA 1
ATOM 1607 C C . GLN A 1 222 ? -39.147 0.162 51.225 1.00 98.31 222 GLN A C 1
ATOM 1609 O O . GLN A 1 222 ? -39.865 -0.035 52.199 1.00 98.31 222 GLN A O 1
ATOM 1614 N N . THR A 1 223 ? -38.369 1.242 51.126 1.00 98.38 223 THR A N 1
ATOM 1615 C CA . THR A 1 223 ? -38.278 2.256 52.187 1.00 98.38 223 THR A CA 1
ATOM 1616 C C . THR A 1 223 ? -39.639 2.896 52.472 1.00 98.38 223 THR A C 1
ATOM 1618 O O . THR A 1 223 ? -39.991 3.130 53.629 1.00 98.38 223 THR A O 1
ATOM 1621 N N . ASP A 1 224 ? -40.426 3.183 51.435 1.00 98.19 224 ASP A N 1
ATOM 1622 C CA . ASP A 1 224 ? -41.766 3.742 51.615 1.00 98.19 224 ASP A CA 1
ATOM 1623 C C . ASP A 1 224 ? -42.751 2.718 52.200 1.00 98.19 224 ASP A C 1
ATOM 1625 O O . ASP A 1 224 ? -43.547 3.073 53.074 1.00 98.19 224 ASP A O 1
ATOM 1629 N N . ALA A 1 225 ? -42.653 1.443 51.813 1.00 98.00 225 ALA A N 1
ATOM 1630 C CA . ALA A 1 225 ? -43.416 0.366 52.444 1.00 98.00 225 ALA A CA 1
ATOM 1631 C C . ALA A 1 225 ? -43.073 0.226 53.940 1.00 98.00 225 ALA A C 1
ATOM 1633 O O . ALA A 1 225 ? -43.974 0.171 54.781 1.00 98.00 225 ALA A O 1
ATOM 1634 N N . ASP A 1 226 ? -41.786 0.262 54.291 1.00 98.44 226 ASP A N 1
ATOM 1635 C CA . ASP A 1 226 ? -41.311 0.158 55.674 1.00 98.44 226 ASP A CA 1
ATOM 1636 C C . ASP A 1 226 ? -41.811 1.325 56.542 1.00 98.44 226 ASP A C 1
ATOM 1638 O O . ASP A 1 226 ? -42.188 1.123 57.703 1.00 98.44 226 ASP A O 1
ATOM 1642 N N . LYS A 1 227 ? -41.898 2.545 55.987 1.00 98.06 227 LYS A N 1
ATOM 1643 C CA . LYS A 1 227 ? -42.520 3.694 56.674 1.00 98.06 227 LYS A CA 1
ATOM 1644 C C . LYS A 1 227 ? -43.993 3.437 56.989 1.00 98.06 227 LYS A C 1
ATOM 1646 O O . LYS A 1 227 ? -44.426 3.733 58.103 1.00 98.06 227 LYS A O 1
ATOM 1651 N N . ILE A 1 228 ? -44.758 2.892 56.038 1.00 98.06 228 ILE A N 1
ATOM 1652 C CA . ILE A 1 228 ? -46.186 2.580 56.231 1.00 98.06 228 ILE A CA 1
ATOM 1653 C C . ILE A 1 228 ? -46.353 1.535 57.338 1.00 98.06 228 ILE A C 1
ATOM 1655 O O . ILE A 1 228 ? -47.164 1.723 58.247 1.00 98.06 228 ILE A O 1
ATOM 1659 N N . VAL A 1 229 ? -45.552 0.467 57.299 1.00 98.38 229 VAL A N 1
ATOM 1660 C CA . VAL A 1 229 ? -45.559 -0.587 58.325 1.00 98.38 229 VAL A CA 1
ATOM 1661 C C . VAL A 1 229 ? -45.222 -0.004 59.700 1.00 98.38 229 VAL A C 1
ATOM 1663 O O . VAL A 1 229 ? -45.954 -0.223 60.667 1.00 98.38 229 VAL A O 1
ATOM 1666 N N . THR A 1 230 ? -44.169 0.811 59.783 1.00 98.25 230 THR A N 1
ATOM 1667 C CA . THR A 1 230 ? -43.740 1.463 61.029 1.00 98.25 230 THR A CA 1
ATOM 1668 C C . THR A 1 230 ? -44.823 2.386 61.593 1.00 98.25 230 THR A C 1
ATOM 1670 O O . THR A 1 230 ? -45.106 2.349 62.792 1.00 98.25 230 THR A O 1
ATOM 1673 N N . ALA A 1 231 ? -45.488 3.174 60.744 1.00 97.75 231 ALA A N 1
ATOM 1674 C CA . ALA A 1 231 ? -46.614 4.010 61.156 1.00 97.75 231 ALA A CA 1
ATOM 1675 C C . ALA A 1 231 ? -47.792 3.169 61.687 1.00 97.75 231 ALA A C 1
ATOM 1677 O O . ALA A 1 231 ? -48.422 3.541 62.680 1.00 97.75 231 ALA A O 1
ATOM 1678 N N . GLY A 1 232 ? -48.061 2.010 61.076 1.00 98.19 232 GLY A N 1
ATOM 1679 C CA . GLY A 1 232 ? -49.055 1.045 61.553 1.00 98.19 232 GLY A CA 1
ATOM 1680 C C . GLY A 1 232 ? -48.733 0.490 62.945 1.00 98.19 232 GLY A C 1
ATOM 1681 O O . GLY A 1 232 ? -49.609 0.455 63.817 1.00 98.19 232 GLY A O 1
ATOM 1682 N N . TYR A 1 233 ? -47.470 0.129 63.195 1.00 97.94 233 TYR A N 1
ATOM 1683 C CA . TYR A 1 233 ? -47.019 -0.284 64.527 1.00 97.94 233 TYR A CA 1
ATOM 1684 C C . TYR A 1 233 ? -47.144 0.840 65.554 1.00 97.94 233 TYR A C 1
ATOM 1686 O O . TYR A 1 233 ? -47.675 0.606 66.639 1.00 97.94 233 TYR A O 1
ATOM 1694 N N . ALA A 1 234 ? -46.745 2.068 65.209 1.00 97.88 234 ALA A N 1
ATOM 1695 C CA . ALA A 1 234 ? -46.889 3.223 66.095 1.00 97.88 234 ALA A CA 1
ATOM 1696 C C . ALA A 1 234 ? -48.361 3.485 66.464 1.00 97.88 234 ALA A C 1
ATOM 1698 O O . ALA A 1 234 ? -48.674 3.736 67.629 1.00 97.88 234 ALA A O 1
ATOM 1699 N N . LYS A 1 235 ? -49.281 3.360 65.498 1.00 98.25 235 LYS A N 1
ATOM 1700 C CA . LYS A 1 235 ? -50.726 3.480 65.742 1.00 98.25 235 LYS A CA 1
ATOM 1701 C C . LYS A 1 235 ? -51.234 2.394 66.691 1.00 98.25 235 LYS A C 1
ATOM 1703 O O . LYS A 1 235 ? -51.940 2.711 67.641 1.00 98.25 235 LYS A O 1
ATOM 1708 N N . THR A 1 236 ? -50.841 1.140 66.467 1.00 98.06 236 THR A N 1
ATOM 1709 C CA . THR A 1 236 ? -51.222 0.005 67.327 1.00 98.06 236 THR A CA 1
ATOM 1710 C C . THR A 1 236 ? -50.702 0.187 68.753 1.00 98.06 236 THR A C 1
ATOM 1712 O O . THR A 1 236 ? -51.451 0.030 69.715 1.00 98.06 236 THR A O 1
ATOM 1715 N N . ALA A 1 237 ? -49.436 0.589 68.900 1.00 97.94 237 ALA A N 1
ATOM 1716 C CA . ALA A 1 237 ? -48.833 0.878 70.197 1.00 97.94 237 ALA A CA 1
ATOM 1717 C C . ALA A 1 237 ? -49.578 2.003 70.930 1.00 97.94 237 ALA A C 1
ATOM 1719 O O . ALA A 1 237 ? -49.864 1.876 72.121 1.00 97.94 237 ALA A O 1
ATOM 1720 N N . LYS A 1 238 ? -49.956 3.071 70.213 1.00 98.06 238 LYS A N 1
ATOM 1721 C CA . LYS A 1 238 ? -50.770 4.154 70.771 1.00 98.06 238 LYS A CA 1
ATOM 1722 C C . LYS A 1 238 ? -52.137 3.656 71.242 1.00 98.06 238 LYS A C 1
ATOM 1724 O O . LYS A 1 238 ? -52.517 3.962 72.365 1.00 98.06 238 LYS A O 1
ATOM 1729 N N . THR A 1 239 ? -52.846 2.868 70.432 1.00 98.19 239 THR A N 1
ATOM 1730 C CA . THR A 1 239 ? -54.140 2.290 70.823 1.00 98.19 239 THR A CA 1
ATOM 1731 C C . THR A 1 239 ? -54.018 1.449 72.093 1.00 98.19 239 THR A C 1
ATOM 1733 O O . THR A 1 239 ? -54.798 1.647 73.016 1.00 98.19 239 THR A O 1
ATOM 1736 N N . ASN A 1 240 ? -53.006 0.584 72.195 1.00 97.69 240 ASN A N 1
ATOM 1737 C CA . ASN A 1 240 ? -52.789 -0.229 73.396 1.00 97.69 240 ASN A CA 1
ATOM 1738 C C . ASN A 1 240 ? -52.470 0.624 74.635 1.00 97.69 240 ASN A C 1
ATOM 1740 O O . ASN A 1 240 ? -52.933 0.313 75.735 1.00 97.69 240 ASN A O 1
ATOM 1744 N N . ALA A 1 241 ? -51.696 1.702 74.473 1.00 97.94 241 ALA A N 1
ATOM 1745 C CA . ALA A 1 241 ? -51.408 2.644 75.552 1.00 97.94 241 ALA A CA 1
ATOM 1746 C C . ALA A 1 241 ? -52.676 3.383 76.016 1.00 97.94 241 ALA A C 1
ATOM 1748 O O . ALA A 1 241 ? -52.914 3.484 77.221 1.00 97.94 241 ALA A O 1
ATOM 1749 N N . ASP A 1 242 ? -53.504 3.839 75.072 1.00 98.00 242 ASP A N 1
ATOM 1750 C CA . ASP A 1 242 ? -54.777 4.508 75.350 1.00 98.00 242 ASP A CA 1
ATOM 1751 C C . ASP A 1 242 ? -55.760 3.537 76.053 1.00 98.00 242 ASP A C 1
ATOM 1753 O O . ASP A 1 242 ? -56.350 3.896 77.073 1.00 98.00 242 ASP A O 1
ATOM 1757 N N . SER A 1 243 ? -55.860 2.276 75.605 1.00 97.88 243 SER A N 1
ATOM 1758 C CA . SER A 1 243 ? -56.635 1.220 76.285 1.00 97.88 243 SER A CA 1
ATOM 1759 C C . SER A 1 243 ? -56.126 0.944 77.700 1.00 97.88 243 SER A C 1
ATOM 1761 O O . SER A 1 243 ? -56.916 0.902 78.635 1.00 97.88 243 SER A O 1
ATOM 1763 N N . THR A 1 244 ? -54.807 0.849 77.893 1.00 97.81 244 THR A N 1
ATOM 1764 C CA . THR A 1 244 ? -54.210 0.651 79.227 1.00 97.81 244 THR A CA 1
ATOM 1765 C C . THR A 1 244 ? -54.540 1.812 80.173 1.00 97.81 244 THR A C 1
ATOM 1767 O O . THR A 1 244 ? -54.750 1.611 81.371 1.00 97.81 244 THR A O 1
ATOM 1770 N N . ALA A 1 245 ? -54.570 3.048 79.663 1.00 97.69 245 ALA A N 1
ATOM 1771 C CA . ALA A 1 245 ? -54.967 4.211 80.450 1.00 97.69 245 ALA A CA 1
ATOM 1772 C C . ALA A 1 245 ? -56.452 4.148 80.845 1.00 97.69 245 ALA A C 1
ATOM 1774 O O . ALA A 1 245 ? -56.771 4.410 82.007 1.00 97.69 245 ALA A O 1
ATOM 1775 N N . ALA A 1 246 ? -57.329 3.747 79.917 1.00 97.44 246 ALA A N 1
ATOM 1776 C CA . ALA A 1 246 ? -58.753 3.545 80.181 1.00 97.44 246 ALA A CA 1
ATOM 1777 C C . ALA A 1 246 ? -58.993 2.440 81.224 1.00 97.44 246 ALA A C 1
ATOM 1779 O O . ALA A 1 246 ? -59.717 2.665 82.193 1.00 97.44 246 ALA A O 1
ATOM 1780 N N . ASP A 1 247 ? -58.317 1.295 81.093 1.00 97.69 247 ASP A N 1
ATOM 1781 C CA . ASP A 1 247 ? -58.396 0.193 82.058 1.00 97.69 247 ASP A CA 1
ATOM 1782 C C . ASP A 1 247 ? -57.951 0.643 83.455 1.00 97.69 247 ASP A C 1
ATOM 1784 O O . ASP 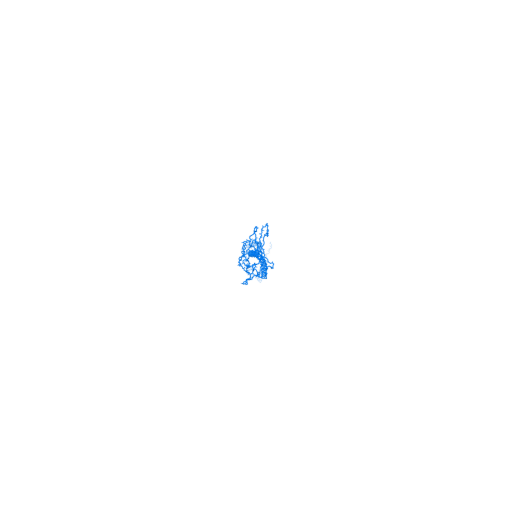A 1 247 ? -58.609 0.351 84.454 1.00 97.69 247 ASP A O 1
ATOM 1788 N N . ARG A 1 248 ? -56.868 1.426 83.548 1.00 97.25 248 ARG A N 1
ATOM 1789 C CA . ARG A 1 248 ? -56.401 1.982 84.828 1.00 97.25 248 ARG A CA 1
ATOM 1790 C C . ARG A 1 248 ? -57.442 2.904 85.462 1.00 97.25 248 ARG A C 1
ATOM 1792 O O . ARG A 1 248 ? -57.639 2.842 86.675 1.00 97.25 248 ARG A O 1
ATOM 1799 N N . GLN A 1 249 ? -58.099 3.745 84.665 1.00 96.81 249 GLN A N 1
ATOM 1800 C CA . GLN A 1 249 ? -59.164 4.623 85.149 1.00 96.81 249 GLN A CA 1
ATOM 1801 C C . GLN A 1 249 ? -60.376 3.813 85.633 1.00 96.81 249 GLN A C 1
ATOM 1803 O O . GLN A 1 249 ? -60.885 4.077 86.720 1.00 96.81 249 GLN A O 1
ATOM 1808 N N . ALA A 1 250 ? -60.784 2.782 84.887 1.00 96.69 250 ALA A N 1
ATOM 1809 C CA . ALA A 1 250 ? -61.867 1.885 85.285 1.00 96.69 250 ALA A CA 1
ATOM 1810 C C . ALA A 1 250 ? -61.560 1.168 86.611 1.00 96.69 250 ALA A C 1
ATOM 1812 O O . ALA A 1 250 ? -62.405 1.126 87.506 1.00 96.69 250 ALA A O 1
ATOM 1813 N N . VAL A 1 251 ? -60.329 0.669 86.780 1.00 97.12 251 VAL A N 1
ATOM 1814 C CA . VAL A 1 251 ? -59.870 0.056 88.037 1.00 97.12 251 VAL A CA 1
ATOM 1815 C C . VAL A 1 251 ? -59.890 1.059 89.192 1.00 97.12 251 VAL A C 1
ATOM 1817 O O . VAL A 1 251 ? -60.304 0.696 90.290 1.00 97.12 251 VAL A O 1
ATOM 1820 N N . GLN A 1 252 ? -59.492 2.317 88.974 1.00 96.69 252 GLN A N 1
ATOM 1821 C CA . GLN A 1 252 ? -59.575 3.359 90.007 1.00 96.69 252 GLN A CA 1
ATOM 1822 C C . GLN A 1 252 ? -61.022 3.619 90.434 1.00 96.69 252 GLN A C 1
ATOM 1824 O O . GLN A 1 252 ? -61.302 3.633 91.631 1.00 96.69 252 GLN A O 1
ATOM 1829 N N . THR A 1 253 ? -61.948 3.758 89.481 1.00 97.06 253 THR A N 1
ATOM 1830 C CA . THR A 1 253 ? -63.378 3.919 89.780 1.00 97.06 253 THR A CA 1
ATOM 1831 C C . THR A 1 253 ? -63.924 2.728 90.568 1.00 97.06 253 THR A C 1
ATOM 1833 O O . THR A 1 253 ? -64.589 2.927 91.584 1.00 97.06 253 THR A O 1
ATOM 1836 N N . LEU A 1 254 ? -63.599 1.497 90.157 1.00 97.25 254 LEU A N 1
ATOM 1837 C CA . LEU A 1 254 ? -63.984 0.283 90.883 1.00 97.25 254 LEU A CA 1
ATOM 1838 C C . LEU A 1 254 ? -63.393 0.250 92.297 1.00 97.25 254 LEU A C 1
ATOM 1840 O O . LEU A 1 254 ? -64.100 -0.089 93.239 1.00 97.25 254 LEU A O 1
ATOM 1844 N N . ALA A 1 255 ? -62.129 0.638 92.481 1.00 96.75 255 ALA A N 1
ATOM 1845 C CA . ALA A 1 255 ? -61.502 0.696 93.801 1.00 96.75 255 ALA A CA 1
ATOM 1846 C C . ALA A 1 255 ? -62.182 1.725 94.724 1.00 96.75 255 ALA A C 1
ATOM 1848 O O . ALA A 1 255 ? -62.397 1.450 95.910 1.00 96.75 255 ALA A O 1
ATOM 1849 N N . THR A 1 256 ? -62.570 2.889 94.189 1.00 96.69 256 THR A N 1
ATOM 1850 C CA . THR A 1 256 ? -63.375 3.879 94.920 1.00 96.69 256 THR A CA 1
ATOM 1851 C C . THR A 1 256 ? -64.736 3.304 95.307 1.00 96.69 256 THR A C 1
ATOM 1853 O O . THR A 1 256 ? -65.124 3.421 96.468 1.00 96.69 256 THR A O 1
ATOM 1856 N N . GLN A 1 257 ? -65.422 2.626 94.381 1.00 96.56 257 GLN A N 1
ATOM 1857 C CA . GLN A 1 257 ? -66.712 1.990 94.657 1.00 96.56 257 GLN A CA 1
ATOM 1858 C C . GLN A 1 257 ? -66.596 0.911 95.739 1.00 96.56 257 GLN A C 1
ATOM 1860 O O . GLN A 1 257 ? -67.348 0.937 96.704 1.00 96.56 257 GLN A O 1
ATOM 1865 N N . VAL A 1 258 ? -65.603 0.023 95.647 1.00 97.38 258 VAL A N 1
ATOM 1866 C CA . VAL A 1 258 ? -65.342 -1.012 96.663 1.00 97.38 258 VAL A CA 1
ATOM 1867 C C . VAL A 1 258 ? -65.087 -0.391 98.038 1.00 97.38 258 VAL A C 1
ATOM 1869 O O . VAL A 1 258 ? -65.523 -0.930 99.054 1.00 97.38 258 VAL A O 1
ATOM 1872 N N . THR A 1 259 ? -64.399 0.753 98.091 1.00 96.88 259 THR A N 1
ATOM 1873 C CA . THR A 1 259 ? -64.174 1.478 99.351 1.00 96.88 259 THR A CA 1
ATOM 1874 C C . THR A 1 259 ? -65.491 1.989 99.941 1.00 96.88 259 THR A C 1
ATOM 1876 O O . THR A 1 259 ? -65.710 1.840 101.143 1.00 96.88 259 THR A O 1
ATOM 1879 N N . ALA A 1 260 ? -66.382 2.535 99.106 1.00 96.12 260 ALA A N 1
ATOM 1880 C CA . ALA A 1 260 ? -67.710 2.983 99.523 1.00 96.12 260 ALA A CA 1
ATOM 1881 C C . ALA A 1 260 ? -68.597 1.810 99.976 1.00 96.12 260 ALA A C 1
ATOM 1883 O O . ALA A 1 260 ? -69.171 1.858 101.060 1.00 96.12 260 ALA A O 1
ATOM 1884 N N . ASP A 1 261 ? -68.638 0.720 99.207 1.00 96.50 261 ASP A N 1
ATOM 1885 C CA . ASP A 1 261 ? -69.404 -0.482 99.549 1.00 96.50 261 ASP A CA 1
ATOM 1886 C C . ASP A 1 261 ? -68.933 -1.078 100.881 1.00 96.50 261 ASP A C 1
ATOM 1888 O O . ASP A 1 261 ? -69.746 -1.462 101.720 1.00 96.50 261 ASP A O 1
ATOM 1892 N N . LYS A 1 262 ? -67.617 -1.096 101.126 1.00 95.88 262 LYS A N 1
ATOM 1893 C CA . LYS A 1 262 ? -67.050 -1.543 102.404 1.00 95.88 262 LYS A CA 1
ATOM 1894 C C . LYS A 1 262 ? -67.498 -0.665 103.576 1.00 95.88 262 LYS A C 1
ATOM 1896 O O . LYS A 1 262 ? -67.767 -1.203 104.649 1.00 95.88 262 LYS A O 1
ATOM 1901 N N . ALA A 1 263 ? -67.581 0.653 103.387 1.00 95.81 263 ALA A N 1
ATOM 1902 C CA . ALA A 1 263 ? -68.094 1.568 104.405 1.00 95.81 263 ALA A CA 1
ATOM 1903 C C . ALA A 1 263 ? -69.583 1.308 104.688 1.00 95.81 263 ALA A C 1
ATOM 1905 O O . ALA A 1 263 ? -69.952 1.141 105.849 1.00 95.81 263 ALA A O 1
ATOM 1906 N N . ASN A 1 264 ? -70.400 1.149 103.642 1.00 96.19 264 ASN A N 1
ATOM 1907 C CA . ASN A 1 264 ? -71.822 0.812 103.770 1.00 96.19 264 ASN A CA 1
ATOM 1908 C C . ASN A 1 264 ? -72.030 -0.521 104.509 1.00 96.19 264 ASN A C 1
ATOM 1910 O O . ASN A 1 264 ? -72.900 -0.634 105.368 1.00 96.19 264 ASN A O 1
ATOM 1914 N N . VAL A 1 265 ? -71.225 -1.547 104.209 1.00 96.50 265 VAL A N 1
ATOM 1915 C CA . VAL A 1 265 ? -71.282 -2.836 104.919 1.00 96.50 265 VAL A CA 1
ATOM 1916 C C . VAL A 1 265 ? -70.926 -2.670 106.396 1.00 96.50 265 VAL A C 1
ATOM 1918 O O . VAL A 1 265 ? -71.583 -3.275 107.243 1.00 96.50 265 VAL A O 1
ATOM 1921 N N . ALA A 1 266 ? -69.915 -1.861 106.725 1.00 94.69 266 ALA A N 1
ATOM 1922 C CA . ALA A 1 266 ? -69.548 -1.591 108.113 1.00 94.69 266 ALA A CA 1
ATOM 1923 C C . ALA A 1 266 ? -70.678 -0.869 108.871 1.00 94.69 266 ALA A C 1
ATOM 1925 O O . ALA A 1 266 ? -71.013 -1.279 109.982 1.00 94.69 266 ALA A O 1
ATOM 1926 N N . GLU A 1 267 ? -71.305 0.135 108.252 1.00 95.00 267 GLU A N 1
ATOM 1927 C CA . GLU A 1 267 ? -72.463 0.849 108.804 1.00 95.00 267 GLU A CA 1
ATOM 1928 C C . GLU A 1 267 ? -73.657 -0.091 109.018 1.00 95.00 267 GLU A C 1
ATOM 1930 O O . GLU A 1 267 ? -74.188 -0.175 110.125 1.00 95.00 267 GLU A O 1
ATOM 1935 N N . ASN A 1 268 ? -74.015 -0.891 108.010 1.00 94.69 268 ASN A N 1
ATOM 1936 C CA . ASN A 1 268 ? -75.070 -1.899 108.130 1.00 94.69 268 ASN A CA 1
ATOM 1937 C C . ASN A 1 268 ? -74.765 -2.926 109.230 1.00 94.69 268 ASN A C 1
ATOM 1939 O O . ASN A 1 268 ? -75.659 -3.319 109.972 1.00 94.69 268 ASN A O 1
ATOM 1943 N N . THR A 1 269 ? -73.507 -3.358 109.366 1.00 94.94 269 THR A N 1
ATOM 1944 C CA . THR A 1 269 ? -73.094 -4.304 110.416 1.00 94.94 269 THR A CA 1
ATOM 1945 C C . THR A 1 269 ? -73.258 -3.692 111.806 1.00 94.94 269 THR A C 1
ATOM 1947 O O . THR A 1 269 ? -73.766 -4.358 112.709 1.00 94.94 269 THR A O 1
ATOM 1950 N N . ALA A 1 270 ? -72.873 -2.423 111.980 1.00 93.88 270 ALA A N 1
ATOM 1951 C CA . ALA A 1 270 ? -73.104 -1.689 113.221 1.00 93.88 270 ALA A CA 1
ATOM 1952 C C . ALA A 1 270 ? -74.605 -1.570 113.514 1.00 93.88 270 ALA A C 1
ATOM 1954 O O . ALA A 1 270 ? -75.038 -1.865 114.627 1.00 93.88 270 ALA A O 1
ATOM 1955 N N . LYS A 1 271 ? -75.410 -1.251 112.493 1.00 93.44 271 LYS A N 1
ATOM 1956 C CA . LYS A 1 271 ? -76.860 -1.137 112.638 1.00 93.44 271 LYS A CA 1
ATOM 1957 C C . LYS A 1 271 ? -77.516 -2.455 113.048 1.00 93.44 271 LYS A C 1
ATOM 1959 O O . LYS A 1 271 ? -78.341 -2.475 113.954 1.00 93.44 271 LYS A O 1
ATOM 1964 N N . VAL A 1 272 ? -77.094 -3.572 112.456 1.00 94.38 272 VAL A N 1
ATOM 1965 C CA . VAL A 1 272 ? -77.540 -4.917 112.854 1.00 94.38 272 VAL A CA 1
ATOM 1966 C C . VAL A 1 272 ? -77.162 -5.228 114.307 1.00 94.38 272 VAL A C 1
ATOM 1968 O O . VAL A 1 272 ? -77.955 -5.842 115.018 1.00 94.38 272 VAL A O 1
ATOM 1971 N N . ALA A 1 273 ? -75.981 -4.812 114.776 1.00 92.88 273 ALA A N 1
ATOM 1972 C CA . ALA A 1 273 ? -75.575 -5.002 116.171 1.00 92.88 273 ALA A CA 1
ATOM 1973 C C . ALA A 1 273 ? -76.425 -4.168 117.152 1.00 92.88 273 ALA A C 1
ATOM 1975 O O . ALA A 1 273 ? -76.809 -4.669 118.213 1.00 92.88 273 ALA A O 1
ATOM 1976 N N . GLU A 1 274 ? -76.762 -2.927 116.788 1.00 92.44 274 GLU A N 1
ATOM 1977 C CA . GLU A 1 274 ? -77.715 -2.100 117.539 1.00 92.44 274 GLU A CA 1
ATOM 1978 C C . GLU A 1 274 ? -79.096 -2.755 117.595 1.00 92.44 274 GLU A C 1
ATOM 1980 O O . GLU A 1 274 ? -79.638 -2.958 118.681 1.00 92.44 274 GLU A O 1
ATOM 1985 N N . ASP A 1 275 ? -79.648 -3.134 116.439 1.00 92.69 275 ASP A N 1
ATOM 1986 C CA . ASP A 1 275 ? -80.976 -3.743 116.342 1.00 92.69 275 ASP A CA 1
ATOM 1987 C C . ASP A 1 275 ? -81.030 -5.072 117.111 1.00 92.69 275 ASP A C 1
ATOM 1989 O O . ASP A 1 275 ? -82.021 -5.371 117.779 1.00 92.69 275 ASP A O 1
ATOM 1993 N N . ARG A 1 276 ? -79.935 -5.845 117.103 1.00 93.56 276 ARG A N 1
ATOM 1994 C CA . ARG A 1 276 ? -79.777 -7.043 117.935 1.00 93.56 276 ARG A CA 1
ATOM 1995 C C . ARG A 1 276 ? -79.827 -6.711 119.426 1.00 93.56 276 ARG A C 1
ATOM 1997 O O . ARG A 1 276 ? -80.544 -7.384 120.157 1.00 93.56 276 ARG A O 1
ATOM 2004 N N . THR A 1 277 ? -79.103 -5.686 119.872 1.00 92.88 277 THR A N 1
ATOM 2005 C CA . THR A 1 277 ? -79.105 -5.244 121.279 1.00 92.88 277 THR A CA 1
ATOM 2006 C C . THR A 1 277 ? -80.501 -4.784 121.705 1.00 92.88 277 THR A C 1
ATOM 2008 O O . THR A 1 277 ? -80.968 -5.114 122.796 1.00 92.88 277 THR A O 1
ATOM 2011 N N . ALA A 1 278 ? -81.208 -4.065 120.829 1.00 91.56 278 ALA A N 1
ATOM 2012 C CA . ALA A 1 278 ? -82.584 -3.644 121.065 1.00 91.56 278 ALA A CA 1
ATOM 2013 C C . ALA A 1 278 ? -83.539 -4.848 121.152 1.00 91.56 278 ALA A C 1
ATOM 2015 O O . ALA A 1 278 ? -84.356 -4.912 122.069 1.00 91.56 278 ALA A O 1
ATOM 2016 N N . ALA A 1 279 ? -83.404 -5.830 120.255 1.00 90.31 279 ALA A N 1
ATOM 2017 C CA . ALA A 1 279 ? -84.185 -7.065 120.287 1.00 90.31 279 ALA A CA 1
ATOM 2018 C C . ALA A 1 279 ? -83.902 -7.908 121.543 1.00 90.31 279 ALA A C 1
ATOM 2020 O O . ALA A 1 279 ? -84.839 -8.411 122.158 1.00 90.31 279 ALA A O 1
ATOM 2021 N N . GLU A 1 280 ? -82.639 -8.031 121.959 1.00 91.19 280 GLU A N 1
ATOM 2022 C CA . GLU A 1 280 ? -82.247 -8.702 123.206 1.00 91.19 280 GLU A CA 1
ATOM 2023 C C . GLU A 1 280 ? -82.835 -7.985 124.429 1.00 91.19 280 GLU A C 1
ATOM 2025 O O . GLU A 1 280 ? -83.390 -8.635 125.311 1.00 91.19 280 GLU A O 1
ATOM 2030 N N . THR A 1 281 ? -82.805 -6.650 124.452 1.00 89.88 281 THR A N 1
ATOM 2031 C CA . THR A 1 281 ? -83.434 -5.838 125.508 1.00 89.88 281 THR A CA 1
ATOM 2032 C C . THR A 1 281 ? -84.952 -6.041 125.548 1.00 89.88 281 THR A C 1
ATOM 2034 O O . THR A 1 281 ? -85.537 -6.230 126.617 1.00 89.88 281 THR A O 1
ATOM 2037 N N . ALA A 1 282 ? -85.610 -6.036 124.386 1.00 87.81 282 ALA A N 1
ATOM 2038 C CA . ALA A 1 282 ? -87.039 -6.311 124.277 1.00 87.81 282 ALA A CA 1
ATOM 2039 C C . ALA A 1 282 ? -87.374 -7.731 124.763 1.00 87.81 282 ALA A C 1
ATOM 2041 O O . ALA A 1 282 ? -88.321 -7.903 125.528 1.00 87.81 282 ALA A O 1
ATOM 2042 N N . ALA A 1 283 ? -86.570 -8.734 124.397 1.00 86.81 283 ALA A N 1
ATOM 2043 C CA . ALA A 1 283 ? -86.723 -10.109 124.866 1.00 86.81 283 ALA A CA 1
ATOM 2044 C C . ALA A 1 283 ? -86.537 -10.224 126.388 1.00 86.81 283 ALA A C 1
ATOM 2046 O O . ALA A 1 283 ? -87.354 -10.858 127.048 1.00 86.81 283 ALA A O 1
ATOM 2047 N N . GLN A 1 284 ? -85.528 -9.561 126.963 1.00 89.62 284 GLN A N 1
ATOM 2048 C CA . GLN A 1 284 ? -85.338 -9.479 128.417 1.00 89.62 284 GLN A CA 1
ATOM 2049 C C . GLN A 1 284 ? -86.515 -8.792 129.115 1.00 89.62 284 GLN A C 1
ATOM 2051 O O . GLN A 1 284 ? -86.929 -9.234 130.178 1.00 89.62 284 GLN A O 1
ATOM 2056 N N . THR A 1 285 ? -87.090 -7.746 128.516 1.00 85.19 285 THR A N 1
ATOM 2057 C CA . THR A 1 285 ? -88.279 -7.067 129.057 1.00 85.19 285 THR A CA 1
ATOM 2058 C C . THR A 1 285 ? -89.493 -7.994 129.047 1.00 85.19 285 THR A C 1
ATOM 2060 O O . THR A 1 285 ? -90.197 -8.089 130.047 1.00 85.19 285 THR A O 1
ATOM 2063 N N . VAL A 1 286 ? -89.726 -8.716 127.944 1.00 84.38 286 VAL A N 1
ATOM 2064 C CA . VAL A 1 286 ? -90.784 -9.737 127.857 1.00 84.38 286 VAL A CA 1
ATOM 2065 C C . VAL A 1 286 ? -90.562 -10.838 128.893 1.00 84.38 286 VAL A C 1
ATOM 2067 O O . VAL A 1 286 ? -91.514 -11.240 129.556 1.00 84.38 286 VAL A O 1
ATOM 2070 N N . GLN A 1 287 ? -89.318 -11.287 129.073 1.00 83.12 287 GLN A N 1
ATOM 2071 C CA . GLN A 1 287 ? -88.974 -12.279 130.087 1.00 83.12 287 GLN A CA 1
ATOM 2072 C C . GLN A 1 287 ? -89.219 -11.747 131.502 1.00 83.12 287 GLN A C 1
ATOM 2074 O O . GLN A 1 287 ? -89.853 -12.430 132.288 1.00 83.12 287 GLN A O 1
ATOM 2079 N N . ALA A 1 288 ? -88.819 -10.513 131.816 1.00 81.75 288 ALA A N 1
ATOM 2080 C CA . ALA A 1 288 ? -89.080 -9.894 133.115 1.00 81.75 288 ALA A CA 1
ATOM 2081 C C . ALA A 1 288 ? -90.584 -9.737 133.391 1.00 81.75 288 ALA A C 1
ATOM 2083 O O . ALA A 1 288 ? -91.029 -9.938 134.518 1.00 81.75 288 ALA A O 1
ATOM 2084 N N . VAL A 1 289 ? -91.383 -9.419 132.364 1.00 81.00 289 VAL A N 1
ATOM 2085 C CA . VAL A 1 289 ? -92.848 -9.441 132.465 1.00 81.00 289 VAL A CA 1
ATOM 2086 C C . VAL A 1 289 ? -93.329 -10.854 132.780 1.00 81.00 289 VAL A C 1
ATOM 2088 O O . VAL A 1 289 ? -94.095 -11.007 133.725 1.00 81.00 289 VAL A O 1
ATOM 2091 N N . ALA A 1 290 ? -92.863 -11.871 132.051 1.00 77.44 290 ALA A N 1
ATOM 2092 C CA . ALA A 1 290 ? -93.221 -13.266 132.303 1.00 77.44 290 ALA A CA 1
ATOM 2093 C C . ALA A 1 290 ? -92.824 -13.732 133.718 1.00 77.44 290 ALA A C 1
ATOM 2095 O O . ALA A 1 290 ? -93.639 -14.357 134.385 1.00 77.44 290 ALA A O 1
ATOM 2096 N N . ASP A 1 291 ? -91.633 -13.369 134.200 1.00 76.12 291 ASP A N 1
ATOM 2097 C CA . ASP A 1 291 ? -91.117 -13.719 135.532 1.00 76.12 291 ASP A CA 1
ATOM 2098 C C . ASP A 1 291 ? -91.833 -12.954 136.664 1.00 76.12 291 ASP A C 1
ATOM 2100 O O . ASP A 1 291 ? -91.860 -13.406 137.806 1.00 76.12 291 ASP A O 1
ATOM 2104 N N . SER A 1 292 ? -92.418 -11.785 136.371 1.00 74.38 292 SER A N 1
ATOM 2105 C CA . SER A 1 292 ? -93.244 -11.018 137.320 1.00 74.38 292 SER A CA 1
ATOM 2106 C C . SER A 1 292 ? -94.673 -11.549 137.458 1.00 74.38 292 SER A C 1
ATOM 2108 O O . SER A 1 292 ? -95.416 -11.106 138.340 1.00 74.38 292 SER A O 1
ATOM 2110 N N . LEU A 1 293 ? -95.075 -12.479 136.587 1.00 72.75 293 LEU A N 1
ATOM 2111 C CA . LEU A 1 293 ? -96.342 -13.175 136.730 1.00 72.75 293 LEU A CA 1
ATOM 2112 C C . LEU A 1 293 ? -96.223 -14.158 137.907 1.00 72.75 293 LEU A C 1
ATOM 2114 O O . LEU A 1 293 ? -95.258 -14.913 137.968 1.00 72.75 293 LEU A O 1
ATOM 2118 N N . PRO A 1 294 ? -97.191 -14.182 138.838 1.00 68.88 294 PRO A N 1
ATOM 2119 C CA . PRO A 1 294 ? -97.282 -15.228 139.851 1.00 68.88 294 PRO A CA 1
ATOM 2120 C C . PRO A 1 294 ? -97.190 -16.628 139.227 1.00 68.88 294 PRO A C 1
ATOM 2122 O O . PRO A 1 294 ? -97.738 -16.847 138.147 1.00 68.88 294 PRO A O 1
ATOM 2125 N N . ASP A 1 295 ? -96.582 -17.599 139.916 1.00 68.25 295 ASP A N 1
ATOM 2126 C CA . ASP A 1 295 ? -96.487 -18.995 139.437 1.00 68.25 295 ASP A CA 1
ATOM 2127 C C . ASP A 1 295 ? -97.865 -19.608 139.101 1.00 68.25 295 ASP A C 1
ATOM 2129 O O . ASP A 1 295 ? -97.977 -20.556 138.321 1.00 68.25 295 ASP A O 1
ATOM 2133 N N . ASP A 1 296 ? -98.940 -19.047 139.664 1.00 62.41 296 ASP A N 1
ATOM 2134 C CA . ASP A 1 296 ? -100.318 -19.430 139.391 1.00 62.41 296 ASP A CA 1
ATOM 2135 C C . ASP A 1 296 ? -101.010 -18.590 138.307 1.00 62.41 296 ASP A C 1
ATOM 2137 O O . ASP A 1 296 ? -102.159 -18.881 138.009 1.00 62.41 296 ASP A O 1
ATOM 2141 N N . TYR A 1 297 ? -100.365 -17.606 137.668 1.00 65.31 297 TYR A N 1
ATOM 2142 C CA . TYR A 1 297 ? -101.023 -16.643 136.773 1.00 65.31 297 TYR A CA 1
ATOM 2143 C C . TYR A 1 297 ? -101.684 -17.309 135.563 1.00 65.31 297 TYR A C 1
ATOM 2145 O O . TYR A 1 297 ? -102.807 -16.965 135.208 1.00 65.31 297 TYR A O 1
ATOM 2153 N N . VAL A 1 298 ? -101.055 -18.324 134.962 1.00 64.88 298 VAL A N 1
ATOM 2154 C CA . VAL A 1 298 ? -101.675 -19.120 133.880 1.00 64.88 298 VAL A CA 1
ATOM 2155 C C . VAL A 1 298 ? -102.911 -19.873 134.396 1.00 64.88 298 VAL A C 1
ATOM 2157 O O . VAL A 1 298 ? -103.930 -19.958 133.712 1.00 64.88 298 VAL A O 1
ATOM 2160 N N . THR A 1 299 ? -102.860 -20.345 135.642 1.00 65.81 299 THR A N 1
ATOM 2161 C CA . THR A 1 299 ? -103.972 -21.021 136.327 1.00 65.81 299 THR A CA 1
ATOM 2162 C C . THR A 1 299 ? -105.055 -20.029 136.780 1.00 65.81 299 THR A C 1
ATOM 2164 O O . THR A 1 299 ? -106.238 -20.360 136.767 1.00 65.81 299 THR A O 1
ATOM 2167 N N . ALA A 1 300 ? -104.683 -18.798 137.134 1.00 62.72 300 ALA A N 1
ATOM 2168 C CA . ALA A 1 300 ? -105.563 -17.719 137.559 1.00 62.72 300 ALA A CA 1
ATOM 2169 C C . ALA A 1 300 ? -106.289 -17.090 136.364 1.00 62.72 300 ALA A C 1
ATOM 2171 O O . ALA A 1 300 ? -107.495 -16.883 136.436 1.00 62.72 300 ALA A O 1
ATOM 2172 N N . VAL A 1 301 ? -105.609 -16.870 135.234 1.00 64.38 301 VAL A N 1
ATOM 2173 C CA . VAL A 1 301 ? -106.239 -16.470 133.964 1.00 64.38 301 VAL A CA 1
ATOM 2174 C C . VAL A 1 301 ? -107.145 -17.589 133.444 1.00 64.38 301 VAL A C 1
ATOM 2176 O O . VAL A 1 301 ? -108.253 -17.305 132.993 1.00 64.38 301 VAL A O 1
ATOM 2179 N N . GLY A 1 302 ? -106.739 -18.857 133.595 1.00 66.81 302 GLY A N 1
ATOM 2180 C CA . GLY A 1 302 ? -107.602 -20.018 133.355 1.00 66.81 302 GLY A CA 1
ATOM 2181 C C . GLY A 1 302 ? -108.878 -19.987 134.204 1.00 66.81 302 GLY A C 1
ATOM 2182 O O . GLY A 1 302 ? -109.972 -20.075 133.656 1.00 66.81 302 GLY A O 1
ATOM 2183 N N . LYS A 1 303 ? -108.755 -19.736 135.514 1.00 65.31 303 LYS A N 1
ATOM 2184 C CA . LYS A 1 303 ? -109.891 -19.559 136.437 1.00 65.31 303 LYS A CA 1
ATOM 2185 C C . LYS A 1 303 ? -110.722 -18.306 136.162 1.00 65.31 303 LYS A C 1
ATOM 2187 O O . LYS A 1 303 ? -111.919 -18.330 136.399 1.00 65.31 303 LYS A O 1
ATOM 2192 N N . ILE A 1 304 ? -110.147 -17.214 135.658 1.00 62.44 304 ILE A N 1
ATOM 2193 C CA . ILE A 1 304 ? -110.905 -16.021 135.239 1.00 62.44 304 ILE A CA 1
ATOM 2194 C C . ILE A 1 304 ? -111.694 -16.313 133.958 1.00 62.44 304 ILE A C 1
ATOM 2196 O O . ILE A 1 304 ? -112.832 -15.861 133.842 1.00 62.44 304 ILE A O 1
ATOM 2200 N N . ALA A 1 305 ? -111.146 -17.087 133.018 1.00 63.31 305 ALA A N 1
ATOM 2201 C CA . ALA A 1 305 ? -111.884 -17.550 131.843 1.00 63.31 305 ALA A CA 1
ATOM 2202 C C . ALA A 1 305 ? -113.024 -18.512 132.233 1.00 63.31 305 ALA A C 1
ATOM 2204 O O . ALA A 1 305 ? -114.142 -18.356 131.742 1.00 63.31 305 ALA A O 1
ATOM 2205 N N . GLU A 1 306 ? -112.775 -19.428 133.175 1.00 61.38 306 GLU A N 1
ATOM 2206 C CA . GLU A 1 306 ? -113.785 -20.308 133.786 1.00 61.38 306 GLU A CA 1
ATOM 2207 C C . GLU A 1 306 ? -114.871 -19.500 134.520 1.00 61.38 306 GLU A C 1
ATOM 2209 O O . GLU A 1 306 ? -116.054 -19.644 134.227 1.00 61.38 306 GLU A O 1
ATOM 2214 N N . ASN A 1 307 ? -114.486 -18.543 135.368 1.00 63.53 307 ASN A N 1
ATOM 2215 C CA . ASN A 1 307 ? -115.412 -17.668 136.093 1.00 63.53 307 ASN A CA 1
ATOM 2216 C C . ASN A 1 307 ? -116.187 -16.724 135.159 1.00 63.53 307 ASN A C 1
ATOM 2218 O O . ASN A 1 307 ? -117.338 -16.398 135.432 1.00 63.53 307 ASN A O 1
ATOM 2222 N N . THR A 1 308 ? -115.603 -16.281 134.040 1.00 63.81 308 THR A N 1
ATOM 2223 C CA . THR A 1 308 ? -116.314 -15.476 133.028 1.00 63.81 308 THR A CA 1
ATOM 2224 C C . THR A 1 308 ? -117.361 -16.324 132.302 1.00 63.81 308 THR A C 1
ATOM 2226 O O . THR A 1 308 ? -118.462 -15.840 132.024 1.00 63.81 308 THR A O 1
ATOM 2229 N N . ALA A 1 309 ? -117.066 -17.605 132.056 1.00 61.12 309 ALA A N 1
ATOM 2230 C CA . ALA A 1 309 ? -118.046 -18.558 131.548 1.00 61.12 309 ALA A CA 1
ATOM 2231 C C . ALA A 1 309 ? -119.156 -18.839 132.583 1.00 61.12 309 ALA A C 1
ATOM 2233 O O . ALA A 1 309 ? -120.333 -18.818 132.218 1.00 61.12 309 ALA A O 1
ATOM 2234 N N . GLU A 1 310 ? -118.829 -18.989 133.871 1.00 62.31 310 GLU A N 1
ATOM 2235 C CA . GLU A 1 310 ? -119.812 -19.196 134.948 1.00 62.31 310 GLU A CA 1
ATOM 2236 C C . GLU A 1 310 ? -120.691 -17.957 135.223 1.00 62.31 310 GLU A C 1
ATOM 2238 O O . GLU A 1 310 ? -121.906 -18.086 135.380 1.00 62.31 310 GLU A O 1
ATOM 2243 N N . ILE A 1 311 ? -120.140 -16.737 135.179 1.00 58.66 311 ILE A N 1
ATOM 2244 C CA . ILE A 1 311 ? -120.905 -15.480 135.308 1.00 58.66 311 ILE A CA 1
ATOM 2245 C C . ILE A 1 311 ? -121.852 -15.282 134.114 1.00 58.66 311 ILE A C 1
ATOM 2247 O O . ILE A 1 311 ? -122.962 -14.774 134.280 1.00 58.66 311 ILE A O 1
ATOM 2251 N N . SER A 1 312 ? -121.478 -15.738 132.913 1.00 60.00 312 SER A N 1
ATOM 2252 C CA . SER A 1 312 ? -122.369 -15.693 131.745 1.00 60.00 312 SER A CA 1
ATOM 2253 C C . SER A 1 312 ? -123.605 -16.605 131.875 1.00 60.00 312 SER A C 1
ATOM 2255 O O . SER A 1 312 ? -124.624 -16.342 131.231 1.00 60.00 312 SER A O 1
ATOM 2257 N N . ALA A 1 313 ? -123.554 -17.623 132.745 1.00 59.50 313 ALA A N 1
ATOM 2258 C CA . ALA A 1 313 ? -124.648 -18.565 132.992 1.00 59.50 313 ALA A CA 1
ATOM 2259 C C . ALA A 1 313 ? -125.662 -18.083 134.054 1.00 59.50 313 ALA A C 1
ATOM 2261 O O . ALA A 1 313 ? -126.767 -18.623 134.139 1.00 59.50 313 ALA A O 1
ATOM 2262 N N . VAL A 1 314 ? -125.353 -17.029 134.823 1.00 56.47 314 VAL A N 1
ATOM 2263 C CA . VAL A 1 314 ? -126.257 -16.446 135.832 1.00 56.47 314 VAL A CA 1
ATOM 2264 C C . VAL A 1 314 ? -126.974 -15.214 135.263 1.00 56.47 314 VAL A C 1
ATOM 2266 O O . VAL A 1 314 ? -126.698 -14.071 135.614 1.00 56.47 314 VAL A O 1
ATOM 2269 N N . LYS A 1 315 ? -127.955 -15.445 134.384 1.00 58.16 315 LYS A N 1
ATOM 2270 C CA . LYS A 1 315 ? -129.018 -14.470 134.071 1.00 58.16 315 LYS A CA 1
ATOM 2271 C C . LYS A 1 315 ? -130.343 -14.965 134.650 1.00 58.16 315 LYS A C 1
ATOM 2273 O O . LYS A 1 315 ? -131.104 -15.656 133.979 1.00 58.16 315 LYS A O 1
ATOM 2278 N N . LEU A 1 316 ? -130.628 -14.599 135.900 1.00 55.34 316 LEU A N 1
ATOM 2279 C CA . LEU A 1 316 ? -131.975 -14.710 136.467 1.00 55.34 316 LEU A CA 1
ATOM 2280 C C . LEU A 1 316 ? -132.817 -13.529 135.970 1.00 55.34 316 LEU A C 1
ATOM 2282 O O . LEU A 1 316 ? -132.473 -12.372 136.187 1.00 55.34 316 LEU A O 1
ATOM 2286 N N . THR A 1 317 ? -133.911 -13.827 135.274 1.00 60.06 317 THR A N 1
ATOM 2287 C CA . THR A 1 317 ? -134.859 -12.833 134.755 1.00 60.06 317 THR A CA 1
ATOM 2288 C C . THR A 1 317 ? -135.710 -12.236 135.880 1.00 60.06 317 THR A C 1
ATOM 2290 O O . THR A 1 317 ? -136.191 -12.983 136.733 1.00 60.06 317 THR A O 1
ATOM 2293 N N . ASP A 1 318 ? -135.959 -10.922 135.832 1.00 61.66 318 ASP A N 1
ATOM 2294 C CA . ASP A 1 318 ? -136.633 -10.073 136.840 1.00 61.66 318 ASP A CA 1
ATOM 2295 C C . ASP A 1 318 ? -137.845 -10.680 137.571 1.00 61.66 318 ASP A C 1
ATOM 2297 O O . ASP A 1 318 ? -138.058 -10.408 138.752 1.00 61.66 318 ASP A O 1
ATOM 2301 N N . LYS A 1 319 ? -138.619 -11.562 136.927 1.00 60.47 319 LYS A N 1
ATOM 2302 C CA . LYS A 1 319 ? -139.760 -12.248 137.561 1.00 60.47 319 LYS A CA 1
ATOM 2303 C C . LYS A 1 319 ? -139.379 -13.119 138.768 1.00 60.47 319 LYS A C 1
ATOM 2305 O O . LYS A 1 319 ? -140.227 -13.344 139.633 1.00 60.47 319 LYS A O 1
ATOM 2310 N N . GLU A 1 320 ? -138.143 -13.614 138.844 1.00 62.31 320 GLU A N 1
ATOM 2311 C CA . GLU A 1 320 ? -137.654 -14.425 139.970 1.00 62.31 320 GLU A CA 1
ATOM 2312 C C . GLU A 1 320 ? -137.133 -13.544 141.124 1.00 62.31 320 GLU A C 1
ATOM 2314 O O . GLU A 1 320 ? -137.297 -13.897 142.295 1.00 62.31 320 GLU A O 1
ATOM 2319 N N . LEU A 1 321 ? -136.586 -12.359 140.809 1.00 65.50 321 LEU A N 1
ATOM 2320 C CA . LEU A 1 321 ? -136.126 -11.372 141.793 1.00 65.50 321 LEU A CA 1
ATOM 2321 C C . LEU A 1 321 ? -137.313 -10.732 142.527 1.00 65.50 321 LEU A C 1
ATOM 2323 O O . LEU A 1 321 ? -137.322 -10.677 143.756 1.00 65.50 321 LEU A O 1
ATOM 2327 N N . THR A 1 322 ? -138.369 -10.344 141.803 1.00 63.34 322 THR A N 1
ATOM 2328 C CA . THR A 1 322 ? -139.572 -9.756 142.418 1.00 63.34 322 THR A CA 1
ATOM 2329 C C . THR A 1 322 ? -140.302 -10.749 143.335 1.00 63.34 322 THR A C 1
ATOM 2331 O O . THR A 1 322 ? -140.840 -10.351 144.367 1.00 63.34 322 THR A O 1
ATOM 2334 N N . ARG A 1 323 ? -140.271 -12.059 143.033 1.00 66.06 323 ARG A N 1
ATOM 2335 C CA . ARG A 1 323 ? -140.881 -13.090 143.897 1.00 66.06 323 ARG A CA 1
ATOM 2336 C C . ARG A 1 323 ? -140.113 -13.276 145.211 1.00 66.06 323 ARG A C 1
ATOM 2338 O O . ARG A 1 323 ? -140.739 -13.467 146.249 1.00 66.06 323 ARG A O 1
ATOM 2345 N N . ARG A 1 324 ? -138.776 -13.195 145.178 1.00 64.31 324 ARG A N 1
ATOM 2346 C CA . ARG A 1 324 ? -137.921 -13.310 146.375 1.00 64.31 324 ARG A CA 1
ATOM 2347 C C . ARG A 1 324 ? -137.908 -12.035 147.226 1.00 64.31 324 ARG A C 1
ATOM 2349 O O . ARG A 1 324 ? -137.778 -12.146 148.436 1.00 64.31 324 ARG A O 1
ATOM 2356 N N . VAL A 1 325 ? -138.124 -10.860 146.629 1.00 64.88 325 VAL A N 1
ATOM 2357 C CA . VAL A 1 325 ? -138.267 -9.587 147.363 1.00 64.88 325 VAL A CA 1
ATOM 2358 C C . VAL A 1 325 ? -139.631 -9.473 148.059 1.00 64.88 325 VAL A C 1
ATOM 2360 O O . VAL A 1 325 ? -139.673 -9.089 149.223 1.00 64.88 325 VAL A O 1
ATOM 2363 N N . ASN A 1 326 ? -140.737 -9.895 147.432 1.00 59.34 326 ASN A N 1
ATOM 2364 C CA . ASN A 1 326 ? -142.049 -9.871 148.101 1.00 59.34 326 ASN A CA 1
ATOM 2365 C C . ASN A 1 326 ? -142.178 -10.939 149.205 1.00 59.34 326 ASN A C 1
ATOM 2367 O O . ASN A 1 326 ? -142.846 -10.703 150.204 1.00 59.34 326 ASN A O 1
ATOM 2371 N N . ALA A 1 327 ? -141.475 -12.073 149.088 1.00 59.50 327 ALA A N 1
ATOM 2372 C CA . ALA A 1 327 ? -141.396 -13.080 150.152 1.00 59.50 327 ALA A CA 1
ATOM 2373 C C . ALA A 1 327 ? -140.589 -12.616 151.387 1.00 59.50 327 ALA A C 1
ATOM 2375 O O . ALA A 1 327 ? -140.715 -13.215 152.452 1.00 59.50 327 ALA A O 1
ATOM 2376 N N . LEU A 1 328 ? -139.788 -11.550 151.260 1.00 60.66 328 LEU A N 1
ATOM 2377 C CA . LEU A 1 328 ? -139.017 -10.947 152.353 1.00 60.66 328 LEU A CA 1
ATOM 2378 C C . LEU A 1 328 ? -139.763 -9.803 153.066 1.00 60.66 328 LEU A C 1
ATOM 2380 O O . LEU A 1 328 ? -139.281 -9.328 154.089 1.00 60.66 328 LEU A O 1
ATOM 2384 N N . TYR A 1 329 ? -140.939 -9.385 152.576 1.00 55.34 329 TYR A N 1
ATOM 2385 C CA . TYR A 1 329 ? -141.747 -8.330 153.208 1.00 55.34 329 TYR A CA 1
ATOM 2386 C C . TYR A 1 329 ? -142.814 -8.870 154.191 1.00 55.34 329 TYR A C 1
ATOM 2388 O O . TYR A 1 329 ? -143.272 -8.118 155.047 1.00 55.34 329 TYR A O 1
ATOM 2396 N N . ASP A 1 330 ? -143.148 -10.171 154.143 1.00 54.97 330 ASP A N 1
ATOM 2397 C CA . ASP A 1 330 ? -144.214 -10.796 154.959 1.00 54.97 330 ASP A CA 1
ATOM 2398 C C . ASP A 1 330 ? -143.721 -11.697 156.117 1.00 54.97 330 ASP A C 1
ATOM 2400 O O . ASP A 1 330 ? -144.534 -12.294 156.825 1.00 54.97 330 ASP A O 1
ATOM 2404 N N . LEU A 1 331 ? -142.410 -11.786 156.382 1.00 56.09 331 LEU A N 1
ATOM 2405 C CA . LEU A 1 331 ? -141.881 -12.586 157.498 1.00 56.09 331 LEU A CA 1
ATOM 2406 C C . LEU A 1 331 ? -140.848 -11.825 158.350 1.00 56.09 331 LEU A C 1
ATOM 2408 O O . LEU A 1 331 ? -139.646 -12.024 158.243 1.00 56.09 331 LEU A O 1
ATOM 2412 N N . GLY A 1 332 ? -141.369 -11.003 159.263 1.00 46.88 332 GLY A N 1
ATOM 2413 C CA . GLY A 1 332 ? -140.978 -11.077 160.674 1.00 46.88 332 GLY A CA 1
ATOM 2414 C C . GLY A 1 332 ? -139.690 -10.382 161.132 1.00 46.88 332 GLY A C 1
ATOM 2415 O O . GLY A 1 332 ? -138.607 -10.939 161.050 1.00 46.88 332 GLY A O 1
ATOM 2416 N N . ASN A 1 333 ? -139.897 -9.258 161.826 1.00 39.69 333 ASN A N 1
ATOM 2417 C CA . ASN A 1 333 ? -139.141 -8.775 162.989 1.00 39.69 333 ASN A CA 1
ATOM 2418 C C . ASN A 1 333 ? -137.625 -8.542 162.865 1.00 39.69 333 ASN A C 1
ATOM 2420 O O . ASN A 1 333 ? -136.826 -9.449 163.045 1.00 39.69 333 ASN A O 1
ATOM 2424 N N . GLY A 1 334 ? -137.276 -7.251 162.850 1.00 39.22 334 GLY A N 1
ATOM 2425 C CA . GLY A 1 334 ? -136.235 -6.703 163.722 1.00 39.22 334 GLY A CA 1
ATOM 2426 C C . GLY A 1 334 ? -134.787 -6.934 163.294 1.00 39.22 334 GLY A C 1
ATOM 2427 O O . GLY A 1 334 ? -134.272 -8.038 163.370 1.00 39.22 334 GLY A O 1
ATOM 2428 N N . ILE A 1 335 ? -134.091 -5.844 162.974 1.00 45.69 335 ILE A N 1
ATOM 2429 C CA . ILE A 1 335 ? -132.933 -5.328 163.728 1.00 45.69 335 ILE A CA 1
ATOM 2430 C C . ILE A 1 335 ? -132.281 -4.234 162.871 1.00 45.69 335 ILE A C 1
ATOM 2432 O O . ILE A 1 335 ? -131.629 -4.461 161.858 1.00 45.69 335 ILE A O 1
ATOM 2436 N N . THR A 1 336 ? -132.537 -3.011 163.312 1.00 46.56 336 THR A N 1
ATOM 2437 C CA . THR A 1 336 ? -131.705 -1.816 163.182 1.00 46.56 336 THR A CA 1
ATOM 2438 C C . THR A 1 336 ? -130.266 -2.069 163.626 1.00 46.56 336 THR A C 1
ATOM 2440 O O . THR A 1 336 ? -130.092 -2.605 164.710 1.00 46.56 336 THR A O 1
ATOM 2443 N N . HIS A 1 337 ? -129.279 -1.592 162.866 1.00 42.69 337 HIS A N 1
ATOM 2444 C CA . HIS A 1 337 ? -127.993 -1.026 163.327 1.00 42.69 337 HIS A CA 1
ATOM 2445 C C . HIS A 1 337 ? -127.333 -0.416 162.072 1.00 42.69 337 HIS A C 1
ATOM 2447 O O . HIS A 1 337 ? -127.095 -1.130 161.107 1.00 42.69 337 HIS A O 1
ATOM 2453 N N . GLN A 1 338 ? -127.311 0.905 161.860 1.00 43.88 338 GLN A N 1
ATOM 2454 C CA . GLN A 1 338 ? -126.430 1.921 162.464 1.00 43.88 338 GLN A CA 1
ATOM 2455 C C . GLN A 1 338 ? -124.969 1.492 162.658 1.00 43.88 338 GLN A C 1
ATOM 2457 O O . GLN A 1 338 ? -124.715 0.492 163.320 1.00 43.88 338 GLN A O 1
ATOM 2462 N N . PHE A 1 339 ? -124.076 2.318 162.096 1.00 37.44 339 PHE A N 1
ATOM 2463 C CA . PHE A 1 339 ? -122.846 2.941 162.635 1.00 37.44 339 PHE A CA 1
ATOM 2464 C C . PHE A 1 339 ? -121.792 2.993 161.506 1.00 37.44 339 PHE A C 1
ATOM 2466 O O . PHE A 1 339 ? -121.475 1.972 160.909 1.00 37.44 339 PHE A O 1
ATOM 2473 N N . GLU A 1 340 ? -121.515 4.163 160.920 1.00 43.66 340 GLU A N 1
ATOM 2474 C CA . GLU A 1 340 ? -120.611 5.237 161.395 1.00 43.66 340 GLU A CA 1
ATOM 2475 C C . GLU A 1 340 ? -119.118 4.859 161.352 1.00 43.66 340 GLU A C 1
ATOM 2477 O O . GLU A 1 340 ? -118.683 3.938 162.031 1.00 43.66 340 GLU A O 1
ATOM 2482 N N . THR A 1 341 ? -118.399 5.619 160.510 1.00 48.06 341 THR A N 1
ATOM 2483 C CA . THR A 1 341 ? -117.050 6.208 160.671 1.00 48.06 341 THR A CA 1
ATOM 2484 C C . THR A 1 341 ? -115.926 5.387 161.311 1.00 48.06 341 THR A C 1
ATOM 2486 O O . THR A 1 341 ? -115.938 5.158 162.516 1.00 48.06 341 THR A O 1
ATOM 2489 N N . ASP A 1 342 ? -114.901 5.087 160.502 1.00 43.22 342 ASP A N 1
ATOM 2490 C CA . ASP A 1 342 ? -113.635 5.852 160.433 1.00 43.22 342 ASP A CA 1
ATOM 2491 C C . ASP A 1 342 ? -113.058 5.815 159.003 1.00 43.22 342 ASP A C 1
ATOM 2493 O O . ASP A 1 342 ? -113.223 4.771 158.327 1.00 43.22 342 ASP A O 1
#

Secondary structure (DSSP, 8-state):
-EEEE-TT--EEES-SEEEETT-SSPPPEEEES---TT--EEEEEEE-SSS-EEEEE-TTSEE---TTTT-SSSEEEEEEEEEEEETTEEEEEEEPPPEEEEEEPPSS---PPPHHHHHHHHHHHHHHHHHHHHHHHHHHHHHHHHHHHHHHHHHHHHHHHHHHHHHHHHHHHHHHHHHHHHHHHHHHHHHHHHHHHHHHHHHHHHHHHHHHHHHHHHHHHHHHHHHHHHHHHHHHHHHHHHHHHHHHHHHHHHHHHHHHHHHHHHHHHHHHHHHHHHHHHHHHHHHHHHHTS-TTHHHHHHHHHHHHHHHHH----THHHHHHHHTTTSS-----------

Sequence (342 aa):
MTITLNTDYDVALSTALLGYVGETNARPVSVEGMEIDGADRYVMTIDYGDGVQYEVDITGGQWTPTADILRSAQTVSCQICAKKLSGQEYILLKKSRIFRLRIGAAIGDTAIPSPVVAMDALDRIDAIGRQAHADMQTAVTAAETATTAAENAKKSATAAGLSADTATQAAERAETAQASAETSATQADTARQGAETARQQAVTAQNTAKISAAQASVSAQQTDADKIVTAGYAKTAKTNADSTAADRQAVQTLATQVTADKANVAENTAKVAEDRTAAETAAQTVQAVADSLPDDYVTAVGKIAENTAEISAVKLTDKELTRRVNALYDLGNGITHQFETD

Organism: NCBI:txid2981726

Radius of gyration: 115.45 Å; chains: 1; bounding box: 230×49×265 Å